Protein AF-A0A2V9NDM8-F1 (afdb_monomer)

Structure (mmCIF, N/CA/C/O backbone):
data_AF-A0A2V9NDM8-F1
#
_entry.id   AF-A0A2V9NDM8-F1
#
loop_
_atom_site.group_PDB
_atom_site.id
_atom_site.type_symbol
_atom_site.label_atom_id
_atom_site.label_alt_id
_atom_site.label_comp_id
_atom_site.label_asym_id
_atom_site.label_entity_id
_atom_site.label_seq_id
_atom_site.pdbx_PDB_ins_code
_atom_site.Cartn_x
_atom_site.Cartn_y
_atom_site.Cartn_z
_atom_site.occupancy
_atom_site.B_iso_or_equiv
_atom_site.auth_seq_id
_atom_site.auth_comp_id
_atom_site.auth_asym_id
_atom_site.auth_atom_id
_atom_site.pdbx_PDB_model_num
ATOM 1 N N . MET A 1 1 ? -26.810 -13.553 18.749 1.00 36.84 1 MET A N 1
ATOM 2 C CA . MET A 1 1 ? -26.373 -12.390 19.553 1.00 36.84 1 MET A CA 1
ATOM 3 C C . MET A 1 1 ? -26.595 -11.139 18.728 1.00 36.84 1 MET A C 1
ATOM 5 O O . MET A 1 1 ? -26.136 -11.086 17.596 1.00 36.84 1 MET A O 1
ATOM 9 N N . SER A 1 2 ? -27.408 -10.234 19.268 1.00 34.00 2 SER A N 1
ATOM 10 C CA . SER A 1 2 ? -28.041 -9.103 18.587 1.00 34.00 2 SER A CA 1
ATOM 11 C C . SER A 1 2 ? -27.034 -8.113 17.993 1.00 34.00 2 SER A C 1
ATOM 13 O O . SER A 1 2 ? -26.082 -7.707 18.657 1.00 34.00 2 SER A O 1
ATOM 15 N N . THR A 1 3 ? -27.276 -7.725 16.742 1.00 40.41 3 THR A N 1
ATOM 16 C CA . THR A 1 3 ? -26.684 -6.572 16.060 1.00 40.41 3 THR A CA 1
ATOM 17 C C . THR A 1 3 ? -27.077 -5.297 16.799 1.00 40.41 3 THR A C 1
ATOM 19 O O . THR A 1 3 ? -28.113 -4.695 16.519 1.00 40.41 3 THR A O 1
ATOM 22 N N . ALA A 1 4 ? -26.250 -4.895 17.762 1.00 40.59 4 ALA A N 1
ATOM 23 C CA . ALA A 1 4 ? -26.342 -3.583 18.375 1.00 40.59 4 ALA A CA 1
ATOM 24 C C . ALA A 1 4 ? -26.127 -2.519 17.292 1.00 40.59 4 ALA A C 1
ATOM 26 O O . ALA A 1 4 ? -25.094 -2.488 16.618 1.00 40.59 4 ALA A O 1
ATOM 27 N N . GLN A 1 5 ? -27.143 -1.679 17.115 1.00 35.22 5 GLN A N 1
ATOM 28 C CA . GLN A 1 5 ? -27.095 -0.459 16.329 1.00 35.22 5 GLN A CA 1
ATOM 29 C C . GLN A 1 5 ? -25.845 0.336 16.727 1.00 35.22 5 GLN A C 1
ATOM 31 O O . GLN A 1 5 ? -25.723 0.772 17.873 1.00 35.22 5 GLN A O 1
ATOM 36 N N . LEU A 1 6 ? -24.912 0.527 15.788 1.00 39.00 6 LEU A N 1
ATOM 37 C CA . LEU A 1 6 ? -23.883 1.551 15.928 1.00 39.00 6 LEU A CA 1
ATOM 38 C C . LEU A 1 6 ? -24.600 2.903 15.921 1.00 39.00 6 LEU A C 1
ATOM 40 O O . LEU A 1 6 ? -24.908 3.460 14.869 1.00 39.00 6 LEU A O 1
ATOM 44 N N . SER A 1 7 ? -24.894 3.396 17.119 1.00 37.50 7 SER A N 1
ATOM 45 C CA . SER A 1 7 ? -25.181 4.796 17.382 1.00 37.50 7 SER A CA 1
ATOM 46 C C . SER A 1 7 ? -24.097 5.641 16.712 1.00 37.50 7 SER A C 1
ATOM 48 O O . SER A 1 7 ? -22.915 5.535 17.042 1.00 37.50 7 SER A O 1
ATOM 50 N N . THR A 1 8 ? -24.486 6.456 15.734 1.00 41.62 8 THR A N 1
ATOM 51 C CA . THR A 1 8 ? -23.633 7.477 15.122 1.00 41.62 8 THR A CA 1
ATOM 52 C C . THR A 1 8 ? -23.501 8.659 16.079 1.00 41.62 8 THR A C 1
ATOM 54 O O . THR A 1 8 ? -23.910 9.778 15.766 1.00 41.62 8 THR A O 1
ATOM 57 N N . THR A 1 9 ? -22.966 8.431 17.278 1.00 52.72 9 THR A N 1
ATOM 58 C CA . THR A 1 9 ? -22.487 9.522 1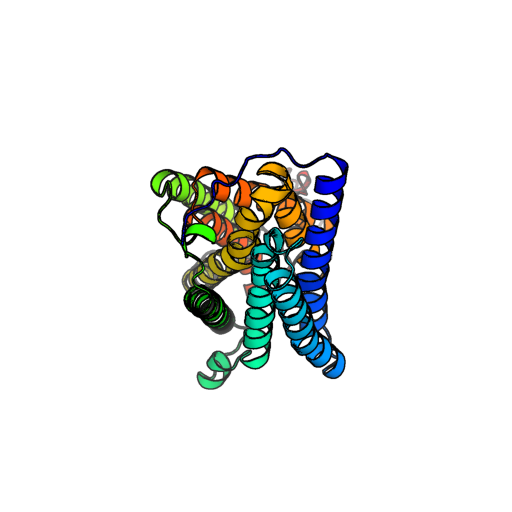8.121 1.00 52.72 9 THR A CA 1
ATOM 59 C C . THR A 1 9 ? -21.290 10.141 17.416 1.00 52.72 9 THR A C 1
ATOM 61 O O . THR A 1 9 ? -20.236 9.525 17.268 1.00 52.72 9 THR A O 1
ATOM 64 N N . VAL A 1 10 ? -21.463 11.368 16.924 1.00 60.16 10 VAL A N 1
ATOM 65 C CA . VAL A 1 10 ? -20.359 12.158 16.378 1.00 60.16 10 VAL A CA 1
ATOM 66 C C . VAL A 1 10 ? -19.327 12.314 17.492 1.00 60.16 10 VAL A C 1
ATOM 68 O O . VAL A 1 10 ? -19.572 13.014 18.474 1.00 60.16 10 VAL A O 1
ATOM 71 N N . LEU A 1 11 ? -18.193 11.620 17.366 1.00 74.75 11 LEU A N 1
ATOM 72 C CA . LEU A 1 11 ? -17.108 11.698 18.341 1.00 74.75 11 LEU A CA 1
ATOM 73 C C . LEU A 1 11 ? -16.680 13.155 18.518 1.00 74.75 11 LEU A C 1
ATOM 75 O O . LEU A 1 11 ? -16.618 13.926 17.552 1.00 74.75 11 LEU A O 1
ATOM 79 N N . SER A 1 12 ? -16.365 13.532 19.757 1.00 82.94 12 SER A N 1
ATOM 80 C CA . SER A 1 12 ? -15.902 14.884 20.051 1.00 82.94 12 SER A CA 1
ATOM 81 C C . SER A 1 12 ? -14.642 15.203 19.235 1.00 82.94 12 SER A C 1
ATOM 83 O O . SER A 1 12 ? -13.804 14.335 18.972 1.00 82.94 12 SER A O 1
ATOM 85 N N . ARG A 1 13 ? -14.487 16.470 18.826 1.00 84.56 13 ARG A N 1
ATOM 86 C CA . ARG A 1 13 ? -13.296 16.942 18.096 1.00 84.56 13 ARG A CA 1
ATOM 87 C C . ARG A 1 13 ? -11.964 16.488 18.729 1.00 84.56 13 ARG A C 1
ATOM 89 O O . ARG A 1 13 ? -11.137 15.984 17.967 1.00 84.56 13 ARG A O 1
ATOM 96 N N . PRO A 1 14 ? -11.742 16.596 20.059 1.00 89.81 14 PRO A N 1
ATOM 97 C CA . PRO A 1 14 ? -10.488 16.141 20.665 1.00 89.81 14 PRO A CA 1
ATOM 98 C C . PRO A 1 14 ? -10.294 14.627 20.548 1.00 89.81 14 PRO A C 1
ATOM 100 O O . PRO A 1 14 ? -9.206 14.171 20.209 1.00 89.81 14 PRO A O 1
ATOM 103 N N . HIS A 1 15 ? -11.350 13.838 20.737 1.00 92.00 15 HIS A N 1
ATOM 104 C CA . HIS A 1 15 ? -11.265 12.388 20.614 1.00 92.00 15 HIS A CA 1
ATOM 105 C C . HIS A 1 15 ? -10.896 11.948 19.189 1.00 92.00 15 HIS A C 1
ATOM 107 O O . HIS A 1 15 ? -10.050 11.075 18.990 1.00 92.00 15 HIS A O 1
ATOM 113 N N . ARG A 1 16 ? -11.481 12.601 18.179 1.00 94.56 16 ARG A N 1
ATOM 114 C CA . ARG A 1 16 ? -11.160 12.342 16.772 1.00 94.56 16 ARG A CA 1
ATOM 115 C C . ARG A 1 16 ? -9.710 12.697 16.431 1.00 94.56 16 ARG A C 1
ATOM 117 O O . ARG A 1 16 ? -9.074 11.963 15.680 1.00 94.56 16 ARG A O 1
ATOM 124 N N . ALA A 1 17 ? -9.182 13.788 16.988 1.00 95.94 17 ALA A N 1
ATOM 125 C CA . ALA A 1 17 ? -7.780 14.171 16.820 1.00 95.94 17 ALA A CA 1
ATOM 126 C C . ALA A 1 17 ? -6.823 13.139 17.444 1.00 95.94 17 ALA A C 1
ATOM 128 O O . ALA A 1 17 ? -5.840 12.762 16.810 1.00 95.94 17 ALA A O 1
ATOM 129 N N . ILE A 1 18 ? -7.154 12.618 18.631 1.00 96.88 18 ILE A N 1
ATOM 130 C CA . ILE A 1 18 ? -6.391 11.538 19.273 1.00 96.88 18 ILE A CA 1
ATOM 131 C C . ILE A 1 18 ? -6.398 10.283 18.394 1.00 96.88 18 ILE A C 1
ATOM 133 O O . ILE A 1 18 ? -5.336 9.740 18.104 1.00 96.88 18 ILE A O 1
ATOM 137 N N . CYS A 1 19 ? -7.567 9.852 17.905 1.00 97.69 19 CYS A N 1
ATOM 138 C CA . CYS A 1 19 ? -7.657 8.694 17.010 1.00 97.69 19 CYS A CA 1
ATOM 139 C C . CYS A 1 19 ? -6.827 8.891 15.735 1.00 97.69 19 CYS A C 1
ATOM 141 O O . CYS A 1 19 ? -6.152 7.966 15.291 1.00 97.69 19 CYS A O 1
ATOM 143 N N . PHE A 1 20 ? -6.853 10.098 15.158 1.00 98.38 20 PHE A N 1
ATOM 144 C CA . PHE A 1 20 ? -6.075 10.423 13.965 1.00 98.38 20 PHE A CA 1
ATOM 145 C C . PHE A 1 20 ? -4.579 10.254 14.233 1.00 98.38 20 PHE A C 1
ATOM 147 O O . PHE A 1 20 ? -3.905 9.546 13.488 1.00 98.38 20 PHE A O 1
ATOM 154 N N . ALA A 1 21 ? -4.076 10.850 15.318 1.00 98.44 21 ALA A N 1
ATOM 155 C CA . ALA A 1 21 ? -2.672 10.754 15.700 1.00 98.44 21 ALA A CA 1
ATOM 156 C C . ALA A 1 21 ? -2.259 9.303 15.987 1.00 98.44 21 ALA A C 1
ATOM 158 O O . ALA A 1 21 ? -1.242 8.845 15.475 1.00 98.44 21 ALA A O 1
ATOM 159 N N . VAL A 1 22 ? -3.068 8.553 16.740 1.00 98.38 22 VAL A N 1
ATOM 160 C CA . VAL A 1 22 ? -2.780 7.155 17.095 1.00 98.38 22 VAL A CA 1
ATOM 161 C C . VAL A 1 22 ? -2.737 6.254 15.861 1.00 98.38 22 VAL A C 1
ATOM 163 O O . VAL A 1 22 ? -1.801 5.465 15.723 1.00 98.38 22 VAL A O 1
ATOM 166 N N . PHE A 1 23 ? -3.699 6.368 14.940 1.00 98.62 23 PHE A N 1
ATOM 167 C CA . PHE A 1 23 ? -3.697 5.566 13.711 1.00 98.62 23 PHE A CA 1
ATOM 168 C C . PHE A 1 23 ? -2.579 5.974 12.750 1.00 98.62 23 PHE A C 1
ATOM 170 O O . PHE A 1 23 ? -1.973 5.110 12.113 1.00 98.62 23 PHE A O 1
ATOM 177 N N . LEU A 1 24 ? -2.265 7.269 12.667 1.00 98.62 24 LEU A N 1
ATOM 178 C CA . LEU A 1 24 ? -1.144 7.755 11.869 1.00 98.62 24 LEU A CA 1
ATOM 179 C C . LEU A 1 24 ? 0.184 7.217 12.405 1.00 98.62 24 LEU A C 1
ATOM 181 O O . LEU A 1 24 ? 0.923 6.589 11.654 1.00 98.62 24 LEU A O 1
ATOM 185 N N . ILE A 1 25 ? 0.459 7.396 13.700 1.00 98.56 25 ILE A N 1
ATOM 186 C CA . ILE A 1 25 ? 1.687 6.908 14.338 1.00 98.56 25 ILE A CA 1
ATOM 187 C C . ILE A 1 25 ? 1.779 5.390 14.197 1.00 98.56 25 ILE A C 1
ATOM 189 O O . ILE A 1 25 ? 2.803 4.898 13.750 1.00 98.56 25 ILE A O 1
ATOM 193 N N . SER A 1 26 ? 0.703 4.649 14.477 1.00 98.56 26 SER A N 1
ATOM 194 C CA . SER A 1 26 ? 0.698 3.184 14.344 1.00 98.56 26 SER A CA 1
ATOM 195 C C . SER A 1 26 ? 0.978 2.733 12.906 1.00 98.56 26 SER A C 1
ATOM 197 O O . SER A 1 26 ? 1.743 1.796 12.692 1.00 98.56 26 SER A O 1
ATOM 199 N N . GLY A 1 27 ? 0.397 3.415 11.913 1.00 97.94 27 GLY A N 1
ATOM 200 C CA . GLY A 1 27 ? 0.659 3.142 10.500 1.00 97.94 27 GLY A CA 1
ATOM 201 C C . GLY A 1 27 ? 2.102 3.442 10.104 1.00 97.94 27 GLY A C 1
ATOM 202 O O . GLY A 1 27 ? 2.742 2.607 9.474 1.00 97.94 27 GLY A O 1
ATOM 203 N N . LEU A 1 28 ? 2.644 4.588 10.523 1.00 97.19 28 LEU A N 1
ATOM 204 C CA . LEU A 1 28 ? 4.041 4.941 10.271 1.00 97.19 28 LEU A CA 1
ATOM 205 C C . LEU A 1 28 ? 4.998 3.969 10.965 1.00 97.19 28 LEU A C 1
ATOM 207 O O . LEU A 1 28 ? 5.919 3.478 10.327 1.00 97.19 28 LEU A O 1
ATOM 211 N N . THR A 1 29 ? 4.761 3.625 12.231 1.00 97.38 29 THR A N 1
ATOM 212 C CA . THR A 1 29 ? 5.549 2.624 12.962 1.00 97.38 29 THR A CA 1
ATOM 213 C C . THR A 1 29 ? 5.551 1.285 12.238 1.00 97.38 29 THR A C 1
ATOM 215 O O . THR A 1 29 ? 6.602 0.666 12.133 1.00 97.38 29 THR A O 1
ATOM 218 N N . LEU A 1 30 ? 4.405 0.843 11.716 1.00 96.19 30 LEU A N 1
ATOM 219 C CA . LEU A 1 30 ? 4.322 -0.412 10.982 1.00 96.19 30 LEU A CA 1
ATOM 220 C C . LEU A 1 30 ? 5.107 -0.356 9.667 1.00 96.19 30 LEU A C 1
ATOM 222 O O . LEU A 1 30 ? 6.048 -1.122 9.483 1.00 96.19 30 LEU A O 1
ATOM 226 N N . PHE A 1 31 ? 4.743 0.559 8.769 1.00 94.69 31 PHE A N 1
ATOM 227 C CA . PHE A 1 31 ? 5.268 0.560 7.404 1.00 94.69 31 PHE A CA 1
ATOM 228 C C . PHE A 1 31 ? 6.688 1.131 7.305 1.00 94.69 31 PHE A C 1
ATOM 230 O O . PHE A 1 31 ? 7.521 0.561 6.605 1.00 94.69 31 PHE A O 1
ATOM 237 N N . LEU A 1 32 ? 7.008 2.214 8.024 1.00 91.56 32 LEU A N 1
ATOM 238 C CA . LEU A 1 32 ? 8.330 2.842 7.937 1.00 91.56 32 LEU A CA 1
ATOM 239 C C . LEU A 1 32 ? 9.411 1.974 8.583 1.00 91.56 32 LEU A C 1
ATOM 241 O O . LEU A 1 32 ? 10.484 1.825 8.009 1.00 91.56 32 LEU A O 1
ATOM 245 N N . LEU A 1 33 ? 9.152 1.372 9.751 1.00 92.31 33 LEU A N 1
ATOM 246 C CA . LEU A 1 33 ? 10.159 0.511 10.383 1.00 92.31 33 LEU A CA 1
ATOM 247 C C . LEU A 1 33 ? 10.414 -0.751 9.562 1.00 92.31 33 LEU A C 1
ATOM 249 O O . LEU A 1 33 ? 11.568 -1.145 9.428 1.00 92.31 33 LEU A O 1
ATOM 253 N N . GLN A 1 34 ? 9.374 -1.357 8.984 1.00 88.62 34 GLN A N 1
ATOM 254 C CA . GLN A 1 34 ? 9.545 -2.507 8.093 1.00 88.62 34 GLN A CA 1
ATOM 255 C C . GLN A 1 34 ? 10.308 -2.123 6.826 1.00 88.62 34 GLN A C 1
ATOM 257 O O . GLN A 1 34 ? 11.234 -2.833 6.448 1.00 88.62 34 GLN A O 1
ATOM 262 N N . PHE A 1 35 ? 10.004 -0.971 6.222 1.00 88.19 35 PHE A N 1
ATOM 263 C CA . PHE A 1 35 ? 10.773 -0.445 5.095 1.00 88.19 35 PHE A CA 1
ATOM 264 C C . PHE A 1 35 ? 12.260 -0.260 5.448 1.00 88.19 35 PHE A C 1
ATOM 266 O O . PHE A 1 35 ? 13.143 -0.710 4.715 1.00 88.19 35 PHE A O 1
ATOM 273 N N . LEU A 1 36 ? 12.555 0.365 6.594 1.00 89.25 36 LEU A N 1
ATOM 274 C CA . LEU A 1 36 ? 13.929 0.546 7.071 1.00 89.25 36 LEU A CA 1
ATOM 275 C C . LEU A 1 36 ? 14.613 -0.797 7.353 1.00 89.25 36 LEU A C 1
ATOM 277 O O . LEU A 1 36 ? 15.806 -0.937 7.095 1.00 89.25 36 LEU A O 1
ATOM 281 N N . ALA A 1 37 ? 13.875 -1.781 7.870 1.00 89.94 37 ALA A N 1
ATOM 282 C CA . ALA A 1 37 ? 14.376 -3.128 8.108 1.00 89.94 37 ALA A CA 1
ATOM 283 C C . ALA A 1 37 ? 14.749 -3.825 6.795 1.00 89.94 37 ALA A C 1
ATOM 285 O O . ALA A 1 37 ? 15.897 -4.244 6.666 1.00 89.94 37 ALA A O 1
ATOM 286 N N . PHE A 1 38 ? 13.849 -3.862 5.804 1.00 84.81 38 PHE A N 1
ATOM 287 C CA . PHE A 1 38 ? 14.122 -4.443 4.481 1.00 84.81 38 PHE A CA 1
ATOM 288 C C . PHE A 1 38 ? 15.392 -3.872 3.836 1.00 84.81 38 PHE A C 1
ATOM 290 O O . PHE A 1 38 ? 16.180 -4.612 3.257 1.00 84.81 38 PHE A O 1
ATOM 297 N N . ASN A 1 39 ? 15.634 -2.568 3.992 1.00 85.25 39 ASN A N 1
ATOM 298 C CA . ASN A 1 39 ? 16.795 -1.893 3.406 1.00 85.25 39 ASN A CA 1
ATOM 299 C C . ASN A 1 39 ? 18.050 -1.899 4.300 1.00 85.25 39 ASN A C 1
ATOM 301 O O . ASN A 1 39 ? 19.106 -1.397 3.904 1.00 85.25 39 ASN A O 1
ATOM 305 N N . SER A 1 40 ? 17.969 -2.440 5.516 1.00 88.19 40 SER A N 1
ATOM 306 C CA . SER A 1 40 ? 19.101 -2.489 6.440 1.00 88.19 40 SER A CA 1
ATOM 307 C C . SER A 1 40 ? 20.008 -3.675 6.141 1.00 88.19 40 SER A C 1
ATOM 309 O O . SER A 1 40 ? 19.541 -4.777 5.891 1.00 88.19 40 SER A O 1
ATOM 311 N N . LYS A 1 41 ? 21.327 -3.495 6.267 1.00 89.88 41 LYS A N 1
ATOM 312 C CA . LYS A 1 41 ? 22.295 -4.610 6.225 1.00 89.88 41 LYS A CA 1
ATOM 313 C C . LYS A 1 41 ? 22.407 -5.357 7.562 1.00 89.88 41 LYS A C 1
ATOM 315 O O . LYS A 1 41 ? 23.075 -6.385 7.646 1.00 89.88 41 LYS A O 1
ATOM 320 N N . ASN A 1 42 ? 21.797 -4.833 8.627 1.00 94.94 42 ASN A N 1
ATOM 321 C CA . ASN A 1 42 ? 21.890 -5.400 9.966 1.00 94.94 42 ASN A CA 1
ATOM 322 C C . ASN A 1 42 ? 20.795 -6.462 10.188 1.00 94.94 42 ASN A C 1
ATOM 324 O O . ASN A 1 42 ? 19.634 -6.126 10.428 1.00 94.94 42 ASN A O 1
ATOM 328 N N . ARG A 1 43 ? 21.181 -7.747 10.171 1.00 92.56 43 ARG A N 1
ATOM 329 C CA . ARG A 1 43 ? 20.261 -8.884 10.386 1.00 92.56 43 ARG A CA 1
ATOM 330 C C . ARG A 1 43 ? 19.583 -8.887 11.754 1.00 92.56 43 ARG A C 1
ATOM 332 O O . ARG A 1 43 ? 18.436 -9.319 11.854 1.00 92.56 43 ARG A O 1
ATOM 339 N N . LEU A 1 44 ? 20.263 -8.411 12.799 1.00 94.44 44 LEU A N 1
ATOM 340 C CA . LEU A 1 44 ? 19.653 -8.298 14.123 1.00 94.44 44 LEU A CA 1
ATOM 341 C C . LEU A 1 44 ? 18.532 -7.257 14.090 1.00 94.44 44 LEU A C 1
ATOM 343 O O . LEU A 1 44 ? 17.435 -7.536 14.556 1.00 94.44 44 LEU A O 1
ATOM 347 N N . PHE A 1 45 ? 18.777 -6.095 13.479 1.00 94.44 45 PHE A N 1
ATOM 348 C CA . PHE A 1 45 ? 17.752 -5.060 13.329 1.00 94.44 45 PHE A CA 1
ATOM 349 C C . PHE A 1 45 ? 16.547 -5.560 12.523 1.00 94.44 45 PHE A C 1
ATOM 351 O O . PHE A 1 45 ? 15.416 -5.398 12.978 1.00 94.44 45 PHE A O 1
ATOM 358 N N . GLN A 1 46 ? 16.785 -6.224 11.385 1.00 92.06 46 GLN A N 1
ATOM 359 C CA . GLN A 1 46 ? 15.724 -6.860 10.597 1.00 92.06 46 GLN A CA 1
ATOM 360 C C . GLN A 1 46 ? 14.879 -7.807 11.452 1.00 92.06 46 GLN A C 1
ATOM 362 O O . GLN A 1 46 ? 13.667 -7.628 11.566 1.00 92.06 46 GLN A O 1
ATOM 367 N N . SER A 1 47 ? 15.534 -8.771 12.104 1.00 93.25 47 SER A N 1
ATOM 368 C CA . SER A 1 47 ? 14.859 -9.798 12.901 1.00 93.25 47 SER A CA 1
ATOM 369 C C . SER A 1 47 ? 14.068 -9.180 14.053 1.00 93.25 47 SER A C 1
ATOM 371 O O . SER A 1 47 ? 12.917 -9.545 14.279 1.00 93.25 47 SER A O 1
ATOM 373 N N . CYS A 1 48 ? 14.646 -8.192 14.745 1.00 95.56 48 CYS A N 1
ATOM 374 C CA . CYS A 1 48 ? 13.956 -7.458 15.798 1.00 95.56 48 CYS A CA 1
ATOM 375 C C . CYS A 1 48 ? 12.681 -6.794 15.274 1.00 95.56 48 CYS A C 1
ATOM 377 O O . CYS A 1 48 ? 11.636 -6.942 15.895 1.00 95.56 48 CYS A O 1
ATOM 379 N N . VAL A 1 49 ? 12.726 -6.103 14.132 1.00 94.69 49 VAL A N 1
ATOM 380 C CA . VAL A 1 49 ? 11.548 -5.422 13.571 1.00 94.69 49 VAL A CA 1
ATOM 381 C C . VAL A 1 49 ? 10.479 -6.422 13.116 1.00 94.69 49 VAL A C 1
ATOM 383 O O . VAL A 1 49 ? 9.320 -6.296 13.524 1.00 94.69 49 VAL A O 1
ATOM 386 N N . PHE A 1 50 ? 10.849 -7.430 12.319 1.00 94.25 50 PHE A N 1
ATOM 387 C CA . PHE A 1 50 ? 9.898 -8.401 11.766 1.00 94.25 50 PHE A CA 1
ATOM 388 C C . PHE A 1 50 ? 9.309 -9.346 12.816 1.00 94.25 50 PHE A C 1
ATOM 390 O O . PHE A 1 50 ? 8.225 -9.877 12.599 1.00 94.25 50 PHE A O 1
ATOM 397 N N . VAL A 1 51 ? 9.949 -9.530 13.973 1.00 95.19 51 VAL A N 1
ATOM 398 C CA . VAL A 1 51 ? 9.366 -10.297 15.086 1.00 95.19 51 VAL A CA 1
ATOM 399 C C . VAL A 1 51 ? 8.605 -9.390 16.053 1.00 95.19 51 VAL A C 1
ATOM 401 O O . VAL A 1 51 ? 7.480 -9.710 16.443 1.00 95.19 51 VAL A O 1
ATOM 404 N N . ALA A 1 52 ? 9.169 -8.239 16.431 1.00 96.94 52 ALA A N 1
ATOM 405 C CA . ALA A 1 52 ? 8.570 -7.384 17.451 1.00 96.94 52 ALA A CA 1
ATOM 406 C C . ALA A 1 52 ? 7.260 -6.744 16.985 1.00 96.94 52 ALA A C 1
ATOM 408 O O . ALA A 1 52 ? 6.314 -6.696 17.768 1.00 96.94 52 ALA A O 1
ATOM 409 N N . LEU A 1 53 ? 7.159 -6.277 15.734 1.00 97.12 53 LEU A N 1
ATOM 410 C CA . LEU A 1 53 ? 5.945 -5.596 15.267 1.00 97.12 53 LEU A CA 1
ATOM 411 C C . LEU A 1 53 ? 4.708 -6.509 15.260 1.00 97.12 53 LEU A C 1
ATOM 413 O O . LEU A 1 53 ? 3.696 -6.103 15.841 1.00 97.12 53 LEU A O 1
ATOM 417 N N . PRO A 1 54 ? 4.745 -7.737 14.697 1.00 97.69 54 PRO A N 1
ATOM 418 C CA . PRO A 1 54 ? 3.627 -8.666 14.826 1.00 97.69 54 PRO A CA 1
ATOM 419 C C . PRO A 1 54 ? 3.256 -8.946 16.280 1.00 97.69 54 PRO A C 1
ATOM 421 O O . PRO A 1 54 ? 2.068 -8.943 16.603 1.00 97.69 54 PRO A O 1
ATOM 424 N N . VAL A 1 55 ? 4.240 -9.141 17.166 1.00 98.19 55 VAL A N 1
ATOM 425 C CA . VAL A 1 55 ? 3.992 -9.402 18.592 1.00 98.19 55 VAL A CA 1
ATOM 426 C C . VAL A 1 55 ? 3.296 -8.211 19.245 1.00 98.19 55 VAL A C 1
ATOM 428 O O . VAL A 1 55 ? 2.221 -8.378 19.820 1.00 98.19 55 VAL A O 1
ATOM 431 N N . VAL A 1 56 ? 3.851 -7.005 19.110 1.00 98.38 56 VAL A N 1
ATOM 432 C CA . VAL A 1 56 ? 3.302 -5.779 19.704 1.00 98.38 56 VAL A CA 1
ATOM 433 C C . VAL A 1 56 ? 1.882 -5.535 19.207 1.00 98.38 56 VAL A C 1
ATOM 435 O O . VAL A 1 56 ? 0.970 -5.424 20.024 1.00 98.38 56 VAL A O 1
ATOM 438 N N . PHE A 1 57 ? 1.651 -5.536 17.890 1.00 98.50 57 PHE A N 1
ATOM 439 C CA . PHE A 1 57 ? 0.310 -5.297 17.358 1.00 98.50 57 PHE A CA 1
ATOM 440 C C . PHE A 1 57 ? -0.675 -6.404 17.739 1.00 98.50 57 PHE A C 1
ATOM 442 O O . PHE A 1 57 ? -1.831 -6.104 18.024 1.00 98.50 57 PHE A O 1
ATOM 449 N N . THR A 1 58 ? -0.252 -7.671 17.790 1.00 98.50 58 THR A N 1
ATOM 450 C CA . THR A 1 58 ? -1.110 -8.774 18.258 1.00 98.50 58 THR A CA 1
ATOM 451 C C . THR A 1 58 ? -1.510 -8.583 19.716 1.00 98.50 58 THR A C 1
ATOM 453 O O .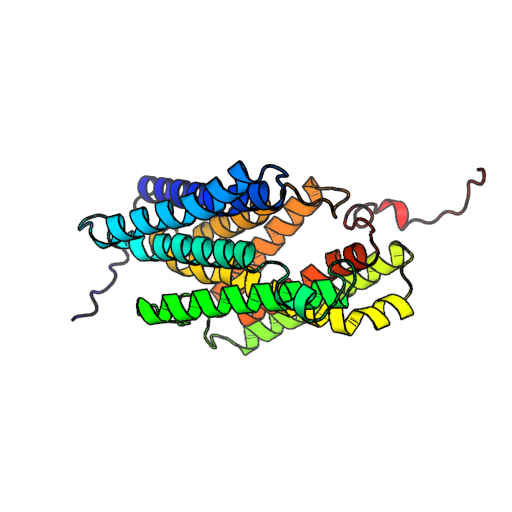 THR A 1 58 ? -2.696 -8.665 20.036 1.00 98.50 58 THR A O 1
ATOM 456 N N . LEU A 1 59 ? -0.552 -8.275 20.594 1.00 98.44 59 LEU A N 1
ATOM 457 C CA . LEU A 1 59 ? -0.829 -8.000 22.003 1.00 98.44 59 LEU A CA 1
ATOM 458 C C . LEU A 1 59 ? -1.784 -6.813 22.149 1.00 98.44 59 LEU A C 1
ATOM 460 O O . LEU A 1 59 ? -2.781 -6.923 22.862 1.00 98.44 59 LEU A O 1
ATOM 464 N N . THR A 1 60 ? -1.556 -5.715 21.422 1.00 98.44 60 THR A N 1
ATOM 465 C CA . THR A 1 60 ? -2.466 -4.562 21.426 1.00 98.44 60 THR A CA 1
ATOM 466 C C . THR A 1 60 ? -3.865 -4.944 20.943 1.00 98.44 60 THR A C 1
ATOM 468 O O . THR A 1 60 ? -4.845 -4.611 21.608 1.00 98.44 60 THR A O 1
ATOM 471 N N . THR A 1 61 ? -3.986 -5.696 19.846 1.00 98.38 61 THR A N 1
ATOM 472 C CA . THR A 1 61 ? -5.277 -6.189 19.340 1.00 98.38 61 THR A CA 1
ATOM 473 C C . THR A 1 61 ? -6.014 -7.019 20.389 1.00 98.38 61 THR A C 1
ATOM 475 O O . THR A 1 61 ? -7.204 -6.798 20.615 1.00 98.38 61 THR A O 1
ATOM 478 N N . VAL A 1 62 ? -5.323 -7.935 21.076 1.00 98.19 62 VAL A N 1
ATOM 479 C CA . VAL A 1 62 ? -5.911 -8.777 22.131 1.00 98.19 62 VAL A CA 1
ATOM 480 C C . VAL A 1 62 ? -6.356 -7.941 23.332 1.00 98.19 62 VAL A C 1
ATOM 482 O O . VAL A 1 62 ? -7.458 -8.149 23.844 1.00 98.19 62 VAL A O 1
ATOM 485 N N . LEU A 1 63 ? -5.538 -6.981 23.772 1.00 98.25 63 LEU A N 1
ATOM 486 C CA . LEU A 1 63 ? -5.876 -6.086 24.881 1.00 98.25 63 LEU A CA 1
ATOM 487 C C . LEU A 1 63 ? -7.100 -5.222 24.555 1.00 98.25 63 LEU A C 1
ATOM 489 O O . LEU A 1 63 ? -8.012 -5.115 25.376 1.00 98.25 63 LEU A O 1
ATOM 493 N N . LEU A 1 64 ? -7.165 -4.660 23.344 1.00 97.81 64 LEU A N 1
ATOM 494 C CA . LEU A 1 64 ? -8.318 -3.889 22.880 1.00 97.81 64 LEU A CA 1
ATOM 495 C C . LEU A 1 64 ? -9.565 -4.765 22.788 1.00 97.81 64 LEU A C 1
ATOM 497 O O . LEU A 1 64 ? -10.612 -4.381 23.298 1.00 97.81 64 LEU A O 1
ATOM 501 N N . TYR A 1 65 ? -9.446 -5.966 22.220 1.00 96.88 65 TYR A N 1
ATOM 502 C CA . TYR A 1 65 ? -10.555 -6.911 22.114 1.00 96.88 65 TYR A CA 1
ATOM 503 C C . TYR A 1 65 ? -11.132 -7.288 23.487 1.00 96.88 65 TYR A C 1
ATOM 505 O O . TYR A 1 65 ? -12.349 -7.364 23.647 1.00 96.88 65 TYR A O 1
ATOM 513 N N . ARG A 1 66 ? -10.280 -7.483 24.499 1.00 97.00 66 ARG A N 1
ATOM 514 C CA . ARG A 1 66 ? -10.709 -7.839 25.863 1.00 97.00 66 ARG A CA 1
ATOM 515 C C . ARG A 1 66 ? -11.194 -6.647 26.693 1.00 97.00 66 ARG A C 1
ATOM 517 O O . ARG A 1 66 ? -11.889 -6.845 27.688 1.00 97.00 66 ARG A O 1
ATOM 524 N N . SER A 1 67 ? -10.835 -5.422 26.319 1.00 96.88 67 SER A N 1
ATOM 525 C CA . SER A 1 67 ? -11.198 -4.218 27.067 1.00 96.88 67 SER A CA 1
ATOM 526 C C . SER A 1 67 ? -12.661 -3.839 26.853 1.00 96.88 67 SER A C 1
ATOM 528 O O . SER A 1 67 ? -13.087 -3.615 25.725 1.00 96.88 67 SER A O 1
ATOM 530 N N . ARG A 1 68 ? -13.424 -3.661 27.940 1.00 93.56 68 ARG A N 1
ATOM 531 C CA . ARG A 1 68 ? -14.823 -3.191 27.869 1.00 93.56 68 ARG A CA 1
ATOM 532 C C . ARG A 1 68 ? -14.947 -1.796 27.245 1.00 93.56 68 ARG A C 1
ATOM 534 O O . ARG A 1 68 ? -15.891 -1.548 26.507 1.0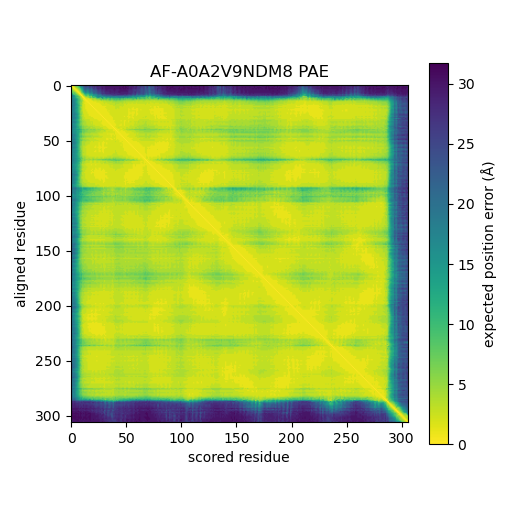0 93.56 68 ARG A O 1
ATOM 541 N N . ASN A 1 69 ? -13.979 -0.916 27.507 1.00 92.88 69 ASN A N 1
ATOM 542 C CA . ASN A 1 69 ? -14.030 0.489 27.087 1.00 92.88 69 ASN A CA 1
ATOM 543 C C . ASN A 1 69 ? -13.387 0.729 25.715 1.00 92.88 69 ASN A C 1
ATOM 545 O O . ASN A 1 69 ? -13.719 1.700 25.041 1.00 92.88 69 ASN A O 1
ATOM 549 N N . LEU A 1 70 ? -12.451 -0.134 25.306 1.00 95.12 70 LEU A N 1
ATOM 550 C CA . LEU A 1 70 ? -11.660 0.045 24.084 1.00 95.12 70 LEU A CA 1
ATOM 551 C C . LEU A 1 70 ? -11.945 -1.017 23.014 1.00 95.12 70 LEU A C 1
ATOM 553 O O . LEU A 1 70 ? -11.286 -1.022 21.974 1.00 95.12 70 LEU A O 1
ATOM 557 N N . ASN A 1 71 ? -12.945 -1.880 23.225 1.00 96.06 71 ASN A N 1
ATOM 558 C CA . ASN A 1 71 ? -13.314 -2.908 22.254 1.00 96.06 71 ASN A CA 1
ATOM 559 C C . ASN A 1 71 ? -13.557 -2.317 20.861 1.00 96.06 71 ASN A C 1
ATOM 561 O O . ASN A 1 71 ? -13.097 -2.886 19.883 1.00 96.06 71 ASN A O 1
ATOM 565 N N . ALA A 1 72 ? -14.157 -1.130 20.748 1.00 95.25 72 ALA A N 1
ATOM 566 C CA . ALA A 1 72 ? -14.432 -0.509 19.451 1.00 95.25 72 ALA A CA 1
ATOM 567 C C . ALA A 1 72 ? -13.215 -0.488 18.492 1.00 95.25 72 ALA A C 1
ATOM 569 O O . ALA A 1 72 ? -13.381 -0.706 17.294 1.00 95.25 72 ALA A O 1
ATOM 570 N N . TYR A 1 73 ? -11.990 -0.305 19.000 1.00 97.06 73 TYR A N 1
ATOM 571 C CA . TYR A 1 73 ? -10.773 -0.170 18.186 1.00 97.06 73 TYR A CA 1
ATOM 572 C C . TYR A 1 73 ? -10.151 -1.498 17.742 1.00 97.06 73 TYR A C 1
ATOM 574 O O . TYR A 1 73 ? -9.231 -1.486 16.919 1.00 97.06 73 TYR A O 1
ATOM 582 N N . TRP A 1 74 ? -10.609 -2.643 18.264 1.00 97.25 74 TRP A N 1
ATOM 583 C CA . TRP A 1 74 ? -9.908 -3.917 18.073 1.00 97.25 74 TRP A CA 1
ATOM 584 C C . TRP A 1 74 ? -9.776 -4.288 16.594 1.00 97.25 74 TRP A C 1
ATOM 586 O O . TRP A 1 74 ? -8.734 -4.784 16.185 1.00 97.25 74 TRP A O 1
ATOM 596 N N . GLN A 1 75 ? -10.785 -3.998 15.762 1.00 96.88 75 GLN A N 1
ATOM 597 C CA . GLN A 1 75 ? -10.729 -4.335 14.336 1.00 96.88 75 GLN A CA 1
ATOM 598 C C . GLN A 1 75 ? -9.725 -3.463 13.566 1.00 96.88 75 GLN A C 1
ATOM 600 O O . GLN A 1 75 ? -9.096 -3.935 12.614 1.00 96.88 75 GLN A O 1
ATOM 605 N N . ALA A 1 76 ? -9.561 -2.197 13.966 1.00 97.25 76 ALA A N 1
ATOM 606 C CA . ALA A 1 76 ? -8.535 -1.325 13.401 1.00 97.25 76 ALA A CA 1
ATOM 607 C C . ALA A 1 76 ? -7.143 -1.894 13.714 1.00 97.25 76 ALA A C 1
ATOM 609 O O . ALA A 1 76 ? -6.335 -2.069 12.806 1.00 97.25 76 ALA A O 1
ATOM 610 N N . TYR A 1 77 ? -6.910 -2.309 14.961 1.00 98.25 77 TYR A N 1
ATOM 611 C CA . TYR A 1 77 ? -5.636 -2.911 15.355 1.00 98.25 77 TYR A CA 1
ATOM 612 C C . TYR A 1 77 ? -5.397 -4.313 14.798 1.00 98.25 77 TYR A C 1
ATOM 614 O O . TYR A 1 77 ? -4.278 -4.624 14.398 1.00 98.25 77 TYR A O 1
ATOM 622 N N . PHE A 1 78 ? -6.454 -5.102 14.612 1.00 98.19 78 PHE A N 1
ATOM 623 C CA . PHE A 1 78 ? -6.385 -6.375 13.900 1.00 98.19 78 PHE A CA 1
ATOM 624 C C . PHE A 1 78 ? -5.841 -6.211 12.473 1.00 98.19 78 PHE A C 1
ATOM 626 O O . PHE A 1 78 ? -5.191 -7.112 11.944 1.00 98.19 78 PHE A O 1
ATOM 633 N N . SER A 1 79 ? -6.064 -5.049 11.855 1.00 98.25 79 SER A N 1
ATOM 634 C CA . SER A 1 79 ? -5.507 -4.737 10.536 1.00 98.25 79 SER A CA 1
ATOM 635 C C . SER A 1 79 ? -3.999 -4.530 10.598 1.00 98.25 79 SER A C 1
ATOM 637 O O . SER A 1 79 ? -3.297 -5.124 9.791 1.00 98.25 79 SER A O 1
ATOM 639 N N . TYR A 1 80 ? -3.493 -3.804 11.603 1.00 98.50 80 TYR A N 1
ATOM 640 C CA . TYR A 1 80 ? -2.048 -3.699 11.833 1.00 98.50 80 TYR A CA 1
ATOM 641 C C . TYR A 1 80 ? -1.428 -5.067 12.140 1.00 98.50 80 TYR A C 1
ATOM 643 O O . TYR A 1 80 ? -0.395 -5.396 11.569 1.00 98.50 80 TYR A O 1
ATOM 651 N N . THR A 1 81 ? -2.078 -5.899 12.964 1.00 98.44 81 THR A N 1
ATOM 652 C CA . THR A 1 81 ? -1.639 -7.282 13.228 1.00 98.44 81 THR A CA 1
ATOM 653 C C . THR A 1 81 ? -1.544 -8.102 11.944 1.00 98.44 81 THR A C 1
ATOM 655 O O . THR A 1 81 ? -0.514 -8.715 11.681 1.00 98.44 81 THR A O 1
ATOM 658 N N . THR A 1 82 ? -2.605 -8.099 11.134 1.00 98.31 82 THR A N 1
ATOM 659 C CA . THR A 1 82 ? -2.672 -8.871 9.885 1.00 98.31 82 THR A CA 1
ATOM 660 C C . THR A 1 82 ? -1.585 -8.425 8.910 1.00 98.31 82 THR A C 1
ATOM 662 O O . THR A 1 82 ? -0.874 -9.264 8.368 1.00 98.31 82 THR A O 1
ATOM 665 N N . THR A 1 83 ? -1.420 -7.112 8.729 1.00 97.81 83 THR A N 1
ATOM 666 C CA . THR A 1 83 ? -0.364 -6.524 7.899 1.00 97.81 83 THR A CA 1
ATOM 667 C C . THR A 1 83 ? 1.028 -6.891 8.407 1.00 97.81 83 THR A C 1
ATOM 669 O O . TH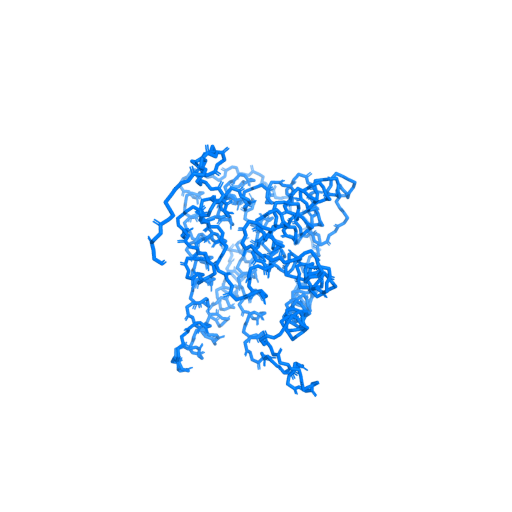R A 1 83 ? 1.864 -7.318 7.618 1.00 97.81 83 THR A O 1
ATOM 672 N N . ALA A 1 84 ? 1.275 -6.769 9.715 1.00 98.06 84 ALA A N 1
ATOM 673 C CA . ALA A 1 84 ? 2.568 -7.090 10.306 1.00 98.06 84 ALA A CA 1
ATOM 674 C C . ALA A 1 84 ? 2.937 -8.560 10.081 1.00 98.06 84 ALA A C 1
ATOM 676 O O . ALA A 1 84 ? 4.040 -8.839 9.629 1.00 98.06 84 ALA A O 1
ATOM 677 N N . ILE A 1 85 ? 2.003 -9.486 10.330 1.00 98.25 85 ILE A N 1
ATOM 678 C CA . ILE A 1 85 ? 2.209 -10.921 10.088 1.00 98.25 85 ILE A CA 1
ATOM 679 C C . ILE A 1 85 ? 2.464 -11.190 8.602 1.00 98.25 85 ILE A C 1
ATOM 681 O O . ILE A 1 85 ? 3.409 -11.901 8.279 1.00 98.25 85 ILE A O 1
ATOM 685 N N . ALA A 1 86 ? 1.656 -10.620 7.702 1.00 96.88 86 ALA A N 1
ATOM 686 C CA . ALA A 1 86 ? 1.811 -10.826 6.263 1.00 96.88 86 ALA A CA 1
ATOM 687 C C . ALA A 1 86 ? 3.190 -10.375 5.762 1.00 96.88 86 ALA A C 1
ATOM 689 O O . ALA A 1 86 ? 3.861 -11.134 5.072 1.00 96.88 86 ALA A O 1
ATOM 690 N N . ILE A 1 87 ? 3.641 -9.183 6.164 1.00 95.00 87 ILE A N 1
ATOM 691 C CA . ILE A 1 87 ? 4.952 -8.656 5.771 1.00 95.00 87 ILE A CA 1
ATOM 692 C C . ILE A 1 87 ? 6.094 -9.482 6.378 1.00 95.00 87 ILE A C 1
ATOM 694 O O . ILE A 1 87 ? 7.083 -9.751 5.702 1.00 95.00 87 ILE A O 1
ATOM 698 N N . THR A 1 88 ? 5.961 -9.942 7.624 1.00 95.62 88 THR A N 1
ATOM 699 C CA . THR A 1 88 ? 6.946 -10.853 8.224 1.00 95.62 88 THR A CA 1
ATOM 700 C C . THR A 1 88 ? 7.022 -12.181 7.473 1.00 95.62 88 THR A C 1
ATOM 702 O O . THR A 1 88 ? 8.116 -12.704 7.283 1.00 95.62 88 THR A O 1
ATOM 705 N N . LEU A 1 89 ? 5.889 -12.727 7.018 1.00 95.62 89 LEU A N 1
ATOM 706 C CA . LEU A 1 89 ? 5.875 -13.944 6.203 1.00 95.62 89 LEU A CA 1
ATOM 707 C C . LEU A 1 89 ? 6.517 -13.725 4.832 1.00 95.62 89 LEU A C 1
ATOM 709 O O . LEU A 1 89 ? 7.243 -14.603 4.383 1.00 95.62 89 LEU A O 1
ATOM 713 N N . MET A 1 90 ? 6.293 -12.569 4.201 1.00 92.38 90 MET A N 1
ATOM 714 C CA . MET A 1 90 ? 6.986 -12.195 2.963 1.00 92.38 90 MET A CA 1
ATOM 715 C C . MET A 1 90 ? 8.501 -12.153 3.181 1.00 92.38 90 MET A C 1
ATOM 717 O O . MET A 1 90 ? 9.227 -12.804 2.450 1.00 92.38 90 MET A O 1
ATOM 721 N N . TRP A 1 91 ? 8.973 -11.503 4.251 1.00 91.44 91 TRP A N 1
ATOM 722 C CA . TRP A 1 91 ? 10.401 -11.473 4.590 1.00 91.44 91 TRP A CA 1
ATOM 723 C C . TRP A 1 91 ? 10.995 -12.865 4.883 1.00 91.44 91 TRP A C 1
ATOM 725 O O . TRP A 1 91 ? 12.126 -13.147 4.504 1.00 91.44 91 TRP A O 1
ATOM 735 N N . LEU A 1 92 ? 10.252 -13.754 5.554 1.00 91.81 92 LEU A N 1
ATOM 736 C CA . LEU A 1 92 ? 10.720 -15.114 5.864 1.00 91.81 92 LEU A CA 1
ATOM 737 C C . LEU A 1 92 ? 10.787 -16.031 4.637 1.00 91.81 92 LEU A C 1
ATOM 739 O O . LEU A 1 92 ? 11.588 -16.964 4.617 1.00 91.81 92 LEU A O 1
ATOM 743 N N . LEU A 1 93 ? 9.900 -15.812 3.669 1.00 90.12 93 LEU A N 1
ATOM 744 C CA . LEU A 1 93 ? 9.750 -16.633 2.466 1.00 90.12 93 LEU A CA 1
ATOM 745 C C . LEU A 1 93 ? 10.319 -15.943 1.220 1.00 90.12 93 LEU A C 1
ATOM 747 O O . LEU A 1 93 ? 10.064 -16.396 0.101 1.00 90.12 93 LEU A O 1
ATOM 751 N N . ASP A 1 94 ? 11.067 -14.863 1.431 1.00 81.62 94 ASP A N 1
ATOM 752 C CA . ASP A 1 94 ? 11.640 -14.026 0.390 1.00 81.62 94 ASP A CA 1
ATOM 753 C C . ASP A 1 94 ? 12.510 -14.852 -0.566 1.00 81.62 94 ASP A C 1
ATOM 755 O O . ASP A 1 94 ? 13.192 -15.797 -0.153 1.00 81.62 94 ASP A O 1
ATOM 759 N N . ASP A 1 95 ? 12.432 -14.539 -1.858 1.00 80.75 95 ASP A N 1
ATOM 760 C CA . ASP A 1 95 ? 13.106 -15.234 -2.963 1.00 80.75 95 ASP A CA 1
ATOM 761 C C . ASP A 1 95 ? 12.904 -16.765 -3.063 1.00 80.75 95 ASP A C 1
ATOM 763 O O . ASP A 1 95 ? 13.467 -17.397 -3.962 1.00 80.75 95 ASP A O 1
ATOM 767 N N . LEU A 1 96 ? 12.107 -17.412 -2.200 1.00 85.00 96 LEU A N 1
ATOM 768 C CA . LEU A 1 96 ? 12.050 -18.879 -2.117 1.00 85.00 96 LEU A CA 1
ATOM 769 C C . LEU A 1 96 ? 11.670 -19.515 -3.463 1.00 85.00 96 LEU A C 1
ATOM 771 O O . LEU A 1 96 ? 12.337 -20.440 -3.930 1.00 85.00 96 LEU A O 1
ATOM 775 N N . LEU A 1 97 ? 10.611 -19.008 -4.100 1.00 86.94 97 LEU A N 1
ATOM 776 C CA . LEU A 1 97 ? 10.119 -19.539 -5.372 1.00 86.94 97 LEU A CA 1
ATOM 777 C C . LEU A 1 97 ? 11.034 -19.171 -6.551 1.00 86.94 97 LEU A C 1
ATOM 779 O O . LEU A 1 97 ? 11.245 -19.992 -7.443 1.00 86.94 97 LEU A O 1
ATOM 783 N N . VAL A 1 98 ? 11.591 -17.957 -6.545 1.00 86.69 98 VAL A N 1
ATOM 784 C CA . VAL A 1 98 ? 12.516 -17.463 -7.579 1.00 86.69 98 VAL A CA 1
ATOM 785 C C . VAL A 1 98 ? 13.788 -18.311 -7.592 1.00 86.69 98 VAL A C 1
ATOM 787 O O . VAL A 1 98 ? 14.186 -18.807 -8.648 1.00 86.69 98 VAL A O 1
ATOM 790 N N . ASN A 1 99 ? 14.358 -18.564 -6.410 1.00 88.19 99 ASN A N 1
ATOM 791 C CA . ASN A 1 99 ? 15.523 -19.424 -6.221 1.00 88.19 99 ASN A CA 1
ATOM 792 C C . ASN A 1 99 ? 15.229 -20.875 -6.612 1.00 88.19 99 ASN A C 1
ATOM 794 O O . ASN A 1 99 ? 16.042 -21.505 -7.287 1.00 88.19 99 ASN A O 1
ATOM 798 N N . TRP A 1 100 ? 14.060 -21.405 -6.234 1.00 89.88 100 TRP A N 1
ATOM 799 C CA . TRP A 1 100 ? 13.663 -22.774 -6.577 1.00 89.88 100 TRP A CA 1
ATOM 800 C C . TRP A 1 100 ? 13.543 -22.997 -8.093 1.00 89.88 100 TRP A C 1
ATOM 802 O O . TRP A 1 100 ? 13.896 -24.066 -8.586 1.00 89.88 100 TRP A O 1
ATOM 812 N N . LEU A 1 101 ? 13.103 -21.982 -8.843 1.00 91.75 101 LEU A N 1
ATOM 813 C CA . LEU A 1 101 ? 13.022 -22.021 -10.308 1.00 91.75 101 LEU A CA 1
ATOM 814 C C . LEU A 1 101 ? 14.322 -21.608 -11.021 1.00 91.75 101 LEU A C 1
ATOM 816 O O . LEU A 1 101 ? 14.360 -21.614 -12.252 1.00 91.75 101 LEU A O 1
ATOM 820 N N . GLY A 1 102 ? 15.376 -21.238 -10.286 1.00 91.50 102 GLY A N 1
ATOM 821 C CA . GLY A 1 102 ? 16.650 -20.796 -10.862 1.00 91.50 102 GLY A CA 1
ATOM 822 C C . GLY A 1 102 ? 16.552 -19.491 -11.661 1.00 91.50 102 GLY A C 1
ATOM 823 O O . GLY A 1 102 ? 17.302 -19.296 -12.619 1.00 91.50 102 GLY A O 1
ATOM 824 N N . LEU A 1 103 ? 15.607 -18.614 -11.311 1.00 91.12 103 LEU A N 1
ATOM 825 C CA . LEU A 1 103 ? 15.441 -17.309 -11.949 1.00 91.12 103 LEU A CA 1
ATOM 826 C C . LEU A 1 103 ? 16.320 -16.246 -11.278 1.00 91.12 103 LEU A C 1
ATOM 828 O O . LEU A 1 103 ? 16.683 -16.348 -10.113 1.00 91.12 103 LEU A O 1
ATOM 832 N N . ASP A 1 104 ? 16.648 -15.200 -12.032 1.00 88.94 104 ASP A N 1
ATOM 833 C CA . ASP A 1 104 ? 17.394 -14.041 -11.535 1.00 88.94 104 ASP A CA 1
ATOM 834 C C . ASP A 1 104 ? 16.410 -12.935 -11.132 1.00 88.94 104 ASP A C 1
ATOM 836 O O . ASP A 1 104 ? 15.744 -12.367 -12.007 1.00 88.94 104 ASP A O 1
ATOM 840 N N . SER A 1 105 ? 16.330 -12.616 -9.834 1.00 83.44 105 SER A N 1
ATOM 841 C CA . SER A 1 105 ? 15.462 -11.560 -9.282 1.00 83.44 105 SER A CA 1
ATOM 842 C C . SER A 1 105 ? 15.792 -10.163 -9.814 1.00 83.44 105 SER A C 1
ATOM 844 O O . SER A 1 105 ? 14.976 -9.255 -9.719 1.00 83.44 105 SER A O 1
ATOM 846 N N . LYS A 1 106 ? 16.940 -9.969 -10.479 1.00 85.69 106 LYS A N 1
ATOM 847 C CA . LYS A 1 106 ? 17.290 -8.701 -11.143 1.00 85.69 106 LYS A CA 1
ATOM 848 C C . LYS A 1 106 ? 16.794 -8.605 -12.582 1.00 85.69 106 LYS A C 1
ATOM 850 O O . LYS A 1 106 ? 16.947 -7.557 -13.211 1.00 85.69 106 LYS A O 1
ATOM 855 N N . LYS A 1 107 ? 16.220 -9.674 -13.136 1.00 90.94 107 LYS A N 1
ATOM 856 C CA . LYS A 1 107 ? 15.627 -9.671 -14.479 1.00 90.94 107 LYS A CA 1
ATOM 857 C C . LYS A 1 107 ? 14.109 -9.490 -14.394 1.00 90.94 107 LYS A C 1
ATOM 859 O O . LYS A 1 107 ? 13.504 -9.948 -13.427 1.00 90.94 107 LYS A O 1
ATOM 864 N N . PRO A 1 108 ? 13.466 -8.929 -15.439 1.00 92.94 108 PRO A N 1
ATOM 865 C CA . PRO A 1 108 ? 12.017 -8.706 -15.482 1.00 92.94 108 PRO A CA 1
ATOM 866 C C . PRO A 1 108 ? 11.163 -9.896 -15.027 1.00 92.94 108 PRO A C 1
ATOM 868 O O . PRO A 1 108 ? 10.224 -9.727 -14.255 1.00 92.94 108 PRO A O 1
ATOM 871 N N . ALA A 1 109 ? 11.506 -11.107 -15.478 1.00 94.31 109 ALA A N 1
ATOM 872 C CA . ALA A 1 109 ? 10.776 -12.321 -15.125 1.00 94.31 109 ALA A CA 1
ATOM 873 C C . ALA A 1 109 ? 10.922 -12.700 -13.642 1.00 94.31 109 ALA A C 1
ATOM 875 O O . ALA A 1 109 ? 9.935 -13.083 -13.018 1.00 94.31 109 ALA A O 1
ATOM 876 N N . GLY A 1 110 ? 12.129 -12.569 -13.077 1.00 92.12 110 GLY A N 1
ATOM 877 C CA . GLY A 1 110 ? 12.379 -12.833 -11.659 1.00 92.12 110 GLY A CA 1
ATOM 878 C C . GLY A 1 110 ? 11.655 -11.830 -10.768 1.00 92.12 110 GLY A C 1
ATOM 879 O O . GLY A 1 110 ? 10.886 -12.255 -9.914 1.00 92.12 110 GLY A O 1
ATOM 880 N N . MET A 1 111 ? 11.781 -10.527 -11.056 1.00 91.44 111 MET A N 1
ATOM 881 C CA . MET A 1 111 ? 11.065 -9.464 -10.330 1.00 91.44 111 MET A CA 1
ATOM 882 C C . MET A 1 111 ? 9.546 -9.683 -10.338 1.00 91.44 111 MET A C 1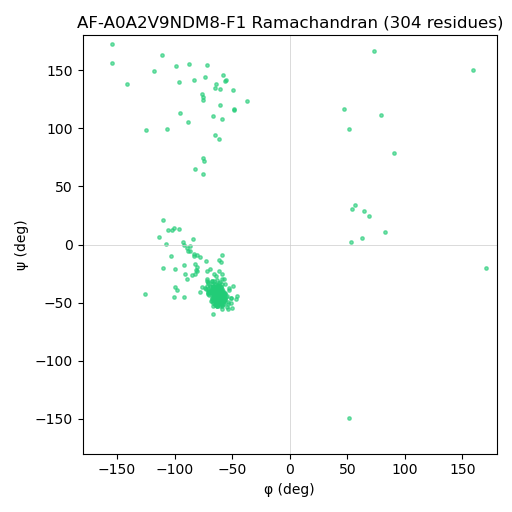
ATOM 884 O O . MET A 1 111 ? 8.876 -9.545 -9.316 1.00 91.44 111 MET A O 1
ATOM 888 N N . ALA A 1 112 ? 8.979 -10.019 -11.503 1.00 94.19 112 ALA A N 1
ATOM 889 C CA . ALA A 1 112 ? 7.548 -10.274 -11.634 1.00 94.19 112 ALA A CA 1
ATOM 890 C C . ALA A 1 112 ? 7.101 -11.475 -10.790 1.00 94.19 112 ALA A C 1
ATOM 892 O O . ALA A 1 112 ? 6.062 -11.407 -10.133 1.00 94.19 112 ALA A O 1
ATOM 893 N N . LEU A 1 113 ? 7.879 -12.559 -10.785 1.00 94.44 113 LEU A N 1
ATOM 894 C CA . LEU A 1 113 ? 7.549 -13.752 -10.012 1.00 94.44 113 LEU A CA 1
ATOM 895 C C . LEU A 1 113 ? 7.698 -13.540 -8.501 1.00 94.44 113 LEU A C 1
ATOM 897 O O . LEU A 1 113 ? 6.841 -13.989 -7.738 1.00 94.44 113 LEU A O 1
ATOM 901 N N . GLU A 1 114 ? 8.752 -12.850 -8.073 1.00 90.81 114 GLU A N 1
ATOM 902 C CA . GLU A 1 114 ? 8.957 -12.435 -6.683 1.00 90.81 114 GLU A CA 1
ATOM 903 C C . GLU A 1 114 ? 7.727 -11.666 -6.190 1.00 90.81 114 GLU A C 1
ATOM 905 O O . GLU A 1 114 ? 7.083 -12.048 -5.213 1.00 90.81 114 GLU A O 1
ATOM 910 N N . LYS A 1 115 ? 7.276 -10.678 -6.974 1.00 93.94 115 LYS A N 1
ATOM 911 C CA . LYS A 1 115 ? 6.112 -9.871 -6.611 1.00 93.94 115 LYS A CA 1
ATOM 912 C C . LYS A 1 115 ? 4.796 -10.646 -6.588 1.00 93.94 115 LYS A C 1
ATOM 914 O O . LYS A 1 115 ? 3.932 -10.381 -5.753 1.00 93.94 115 LYS A O 1
ATOM 919 N N . VAL A 1 116 ? 4.618 -11.611 -7.489 1.00 95.00 116 VAL A N 1
ATOM 920 C CA . VAL A 1 116 ? 3.464 -12.523 -7.434 1.00 95.00 116 VAL A CA 1
ATOM 921 C C . VAL A 1 116 ? 3.507 -13.367 -6.162 1.00 95.00 116 VAL A C 1
ATOM 923 O O . VAL A 1 116 ? 2.467 -13.566 -5.536 1.00 95.00 116 VAL A O 1
ATOM 926 N N . THR A 1 117 ? 4.688 -13.832 -5.758 1.00 93.56 117 THR A N 1
ATOM 927 C CA . THR A 1 117 ? 4.875 -14.619 -4.532 1.00 93.56 117 THR A CA 1
ATOM 928 C C . THR A 1 117 ? 4.495 -13.796 -3.302 1.00 93.56 117 THR A C 1
ATOM 930 O O . THR A 1 117 ? 3.664 -14.243 -2.507 1.00 93.56 117 THR A O 1
ATOM 933 N N . ASP A 1 118 ? 4.987 -12.559 -3.214 1.00 93.19 118 ASP A N 1
ATOM 934 C CA . ASP A 1 118 ? 4.599 -11.587 -2.188 1.00 93.19 118 ASP A CA 1
ATOM 935 C C . ASP A 1 118 ? 3.082 -11.394 -2.121 1.00 93.19 118 ASP A C 1
ATOM 937 O O . ASP A 1 118 ? 2.461 -11.529 -1.061 1.00 93.19 118 ASP A O 1
ATOM 941 N N . ALA A 1 119 ? 2.462 -11.126 -3.276 1.00 95.56 119 ALA A N 1
ATOM 942 C CA . ALA A 1 119 ? 1.027 -10.911 -3.369 1.00 95.56 119 ALA A CA 1
ATOM 943 C C . ALA A 1 119 ? 0.251 -12.148 -2.897 1.00 95.56 119 ALA A C 1
ATOM 945 O O . ALA A 1 119 ? -0.705 -12.019 -2.133 1.00 95.56 119 ALA A O 1
ATOM 946 N N . VAL A 1 120 ? 0.666 -13.355 -3.291 1.00 96.38 120 VAL A N 1
ATOM 947 C CA . VAL A 1 120 ? 0.027 -14.608 -2.864 1.00 96.38 120 VAL A CA 1
ATOM 948 C C . VAL A 1 120 ? 0.147 -14.808 -1.355 1.00 96.38 120 VAL A C 1
ATOM 950 O O . VAL A 1 120 ? -0.865 -15.111 -0.715 1.00 96.38 120 VAL A O 1
ATOM 953 N N . ILE A 1 121 ? 1.334 -14.613 -0.771 1.00 96.06 121 ILE A N 1
ATOM 954 C CA . ILE A 1 121 ? 1.560 -14.738 0.679 1.00 96.06 121 ILE A CA 1
ATOM 955 C C . ILE A 1 121 ? 0.661 -13.757 1.433 1.00 96.06 121 ILE A C 1
ATOM 957 O O . ILE A 1 121 ? -0.058 -14.147 2.362 1.00 96.06 121 ILE A O 1
ATOM 961 N N . LEU A 1 122 ? 0.642 -12.495 1.006 1.00 95.81 122 LEU A N 1
ATOM 962 C CA . LEU A 1 122 ? -0.134 -11.446 1.649 1.00 95.81 122 LEU A CA 1
ATOM 963 C C . LEU A 1 122 ? -1.637 -11.695 1.548 1.00 95.81 122 LEU A C 1
ATOM 965 O O . LEU A 1 122 ? -2.334 -11.682 2.564 1.00 95.81 122 LEU A O 1
ATOM 969 N N . ILE A 1 123 ? -2.148 -11.949 0.342 1.00 97.06 123 ILE A N 1
ATOM 970 C CA . ILE A 1 123 ? -3.578 -12.172 0.098 1.00 97.06 123 ILE A CA 1
ATOM 971 C C . ILE A 1 123 ? -4.053 -13.400 0.875 1.00 97.06 123 ILE A C 1
ATOM 973 O O . ILE A 1 123 ? -5.094 -13.347 1.535 1.00 97.06 123 ILE A O 1
ATOM 977 N N . SER A 1 124 ? -3.275 -14.485 0.853 1.00 97.69 124 SER A N 1
ATOM 978 C CA . SER A 1 124 ? -3.589 -15.704 1.600 1.00 97.69 124 SER A CA 1
ATOM 979 C C . SER A 1 124 ? -3.632 -15.430 3.099 1.00 97.69 124 SER A C 1
ATOM 981 O O . SER A 1 124 ? -4.613 -15.782 3.750 1.00 97.69 124 SER A O 1
ATOM 983 N N . THR A 1 125 ? -2.640 -14.719 3.642 1.00 98.00 125 THR A N 1
ATOM 984 C CA . THR A 1 125 ? -2.597 -14.342 5.063 1.00 98.00 125 THR A CA 1
ATOM 985 C C . THR A 1 125 ? -3.809 -13.499 5.455 1.00 98.00 125 THR A C 1
ATOM 987 O O . THR A 1 125 ? -4.497 -13.811 6.429 1.00 98.00 125 THR A O 1
ATOM 990 N N . VAL A 1 126 ? -4.134 -12.474 4.661 1.00 97.38 126 VAL A N 1
ATOM 991 C CA . VAL A 1 126 ? -5.296 -11.605 4.887 1.00 97.38 126 VAL A CA 1
ATOM 992 C C . VAL A 1 126 ? -6.596 -12.405 4.874 1.00 97.38 126 VAL A C 1
ATOM 994 O O . VAL A 1 126 ? -7.425 -12.230 5.770 1.00 97.38 126 VAL A O 1
ATOM 997 N N . ILE A 1 127 ? -6.795 -13.289 3.892 1.00 97.38 127 ILE A N 1
ATOM 998 C CA . ILE A 1 127 ? -8.015 -14.099 3.775 1.00 97.38 127 ILE A CA 1
ATOM 999 C C . ILE A 1 127 ? -8.115 -15.107 4.923 1.00 97.38 127 ILE A C 1
ATOM 1001 O O . ILE A 1 127 ? -9.188 -15.233 5.517 1.00 97.38 127 ILE A O 1
ATOM 1005 N N . LEU A 1 128 ? -7.028 -15.813 5.248 1.00 98.19 128 LEU A N 1
ATOM 1006 C CA . LEU A 1 128 ? -6.998 -16.821 6.309 1.00 98.19 128 LEU A CA 1
ATOM 1007 C C . LEU A 1 128 ? -7.289 -16.195 7.672 1.00 98.19 128 LEU A C 1
ATOM 1009 O O . LEU A 1 128 ? -8.198 -16.653 8.365 1.00 98.19 128 LEU A O 1
ATOM 1013 N N . LEU A 1 129 ? -6.597 -15.108 8.027 1.00 97.81 129 LEU A N 1
ATOM 1014 C CA . LEU A 1 129 ? -6.831 -14.408 9.289 1.00 97.81 129 LEU A CA 1
ATOM 1015 C C . LEU A 1 129 ? -8.222 -13.768 9.321 1.00 97.81 129 LEU A C 1
ATOM 1017 O O . LEU A 1 129 ? -8.925 -13.882 10.325 1.00 97.81 129 LEU A O 1
ATOM 1021 N N . SER A 1 130 ? -8.687 -13.172 8.220 1.00 95.62 130 SER A N 1
ATOM 1022 C CA . SER A 1 130 ? -10.050 -12.629 8.166 1.00 95.62 130 SER A CA 1
ATOM 1023 C C . SER A 1 130 ? -11.098 -13.716 8.406 1.00 95.62 130 SER A C 1
ATOM 1025 O O . SER A 1 130 ? -12.013 -13.513 9.199 1.00 95.62 130 SER A O 1
ATOM 1027 N N . LYS A 1 131 ? -10.952 -14.896 7.790 1.00 96.38 131 LYS A N 1
ATOM 1028 C CA . LYS A 1 131 ? -11.860 -16.031 8.016 1.00 96.38 131 LYS A CA 1
ATOM 1029 C C . LYS A 1 131 ? -11.780 -16.552 9.450 1.00 96.38 131 LYS A C 1
ATOM 1031 O O . LYS A 1 131 ? -12.825 -16.735 10.073 1.00 96.38 131 LYS A O 1
ATOM 1036 N N . LEU A 1 132 ? -10.570 -16.737 9.983 1.00 97.00 132 LEU A N 1
ATOM 1037 C CA . LEU A 1 132 ? -10.336 -17.231 11.343 1.00 97.00 132 LEU A CA 1
ATOM 1038 C C . LEU A 1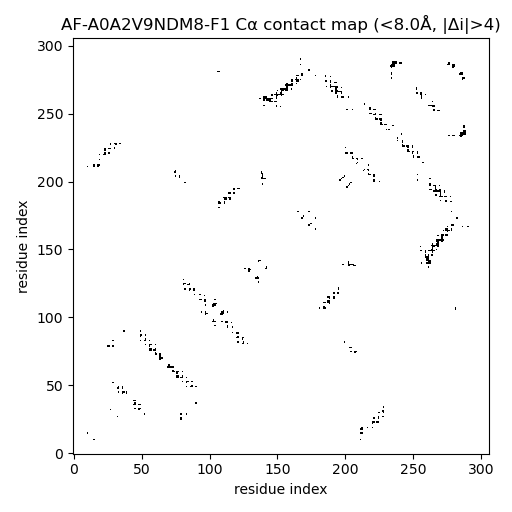 132 ? -11.020 -16.346 12.396 1.00 97.00 132 LEU A C 1
ATOM 1040 O O . LEU A 1 132 ? -11.675 -16.851 13.305 1.00 97.00 132 LEU A O 1
ATOM 1044 N N . PHE A 1 133 ? -10.942 -15.026 12.223 1.00 95.06 133 PHE A N 1
ATOM 1045 C CA . PHE A 1 133 ? -11.543 -14.042 13.128 1.00 95.06 133 PHE A CA 1
ATOM 1046 C C . PHE A 1 133 ? -12.927 -13.549 12.678 1.00 95.06 133 PHE A C 1
ATOM 1048 O O . PHE A 1 133 ? -13.445 -12.572 13.219 1.00 95.06 133 PHE A O 1
ATOM 1055 N N . ARG A 1 134 ? -13.553 -14.231 11.705 1.00 94.50 134 ARG A N 1
ATOM 1056 C CA . ARG A 1 134 ? -14.899 -13.930 11.178 1.00 94.50 134 ARG A CA 1
ATOM 1057 C C . ARG A 1 134 ? -15.069 -12.479 10.697 1.00 94.50 134 ARG A C 1
ATOM 1059 O O . ARG A 1 134 ? -16.165 -11.921 10.737 1.00 94.50 134 ARG A O 1
ATOM 1066 N N . ILE A 1 135 ? -13.992 -11.870 10.211 1.00 95.12 135 ILE A N 1
ATOM 1067 C CA . ILE A 1 135 ? -14.008 -10.577 9.532 1.00 95.12 135 ILE A CA 1
ATOM 1068 C C . ILE A 1 135 ? -14.566 -10.774 8.122 1.00 95.12 135 ILE A C 1
ATOM 1070 O O . ILE A 1 135 ? -14.063 -11.572 7.332 1.00 95.12 135 ILE A O 1
ATOM 1074 N N . SER A 1 136 ? -15.614 -10.023 7.783 1.00 95.44 136 SER A N 1
ATOM 1075 C CA . SER A 1 136 ? -16.204 -10.078 6.446 1.00 95.44 136 SER A CA 1
ATOM 1076 C C . SER A 1 136 ? -15.222 -9.568 5.386 1.00 95.44 136 SER A C 1
ATOM 1078 O O . SER A 1 136 ? -14.684 -8.474 5.528 1.00 95.44 136 SER A O 1
ATOM 1080 N N . LEU A 1 137 ? -15.076 -10.266 4.259 1.00 95.75 137 LEU A N 1
ATOM 1081 C CA . LEU A 1 137 ? -14.264 -9.770 3.135 1.00 95.75 137 LEU A CA 1
ATOM 1082 C C . LEU A 1 137 ? -14.767 -8.409 2.608 1.00 95.75 137 LEU A C 1
ATOM 1084 O O . LEU A 1 137 ? -13.993 -7.542 2.206 1.00 95.75 137 LEU A O 1
ATOM 1088 N N . GLY A 1 138 ? -16.072 -8.152 2.723 1.00 96.19 138 GLY A N 1
ATOM 1089 C CA . GLY A 1 138 ? -16.657 -6.859 2.382 1.00 96.19 138 GLY A CA 1
ATOM 1090 C C . GLY A 1 138 ? -16.185 -5.690 3.258 1.00 96.19 138 GLY A C 1
ATOM 1091 O O . GLY A 1 138 ? -16.181 -4.556 2.771 1.00 96.19 138 GLY A O 1
ATOM 1092 N N . SER A 1 139 ? -15.768 -5.920 4.511 1.00 95.19 139 SER A N 1
ATOM 1093 C CA . SER A 1 139 ? -15.215 -4.868 5.384 1.00 95.19 139 SER A CA 1
ATOM 1094 C C . SER A 1 139 ? -13.767 -4.515 5.0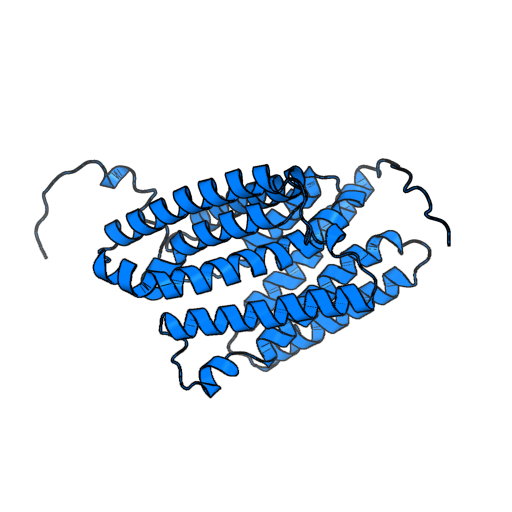47 1.00 95.19 139 SER A C 1
ATOM 1096 O O . SER A 1 139 ? -13.288 -3.479 5.500 1.00 95.19 139 SER A O 1
ATOM 1098 N N . ILE A 1 140 ? -13.118 -5.315 4.195 1.00 96.75 140 ILE A N 1
ATOM 1099 C CA . ILE A 1 140 ? -11.799 -5.034 3.617 1.00 96.75 140 ILE A CA 1
ATOM 1100 C C . ILE A 1 140 ? -11.863 -4.729 2.116 1.00 96.75 140 ILE A C 1
ATOM 1102 O O . ILE A 1 140 ? -10.879 -4.863 1.398 1.00 96.75 140 ILE A O 1
ATOM 1106 N N . TYR A 1 141 ? -13.049 -4.331 1.637 1.00 97.56 141 TYR A N 1
ATOM 1107 C CA . TYR A 1 141 ? -13.348 -3.982 0.241 1.00 97.56 141 TYR A CA 1
ATOM 1108 C C . TYR A 1 141 ? -13.180 -5.112 -0.788 1.00 97.56 141 TYR A C 1
ATOM 1110 O O . TYR A 1 141 ? -13.410 -4.876 -1.976 1.00 97.56 141 TYR A O 1
ATOM 1118 N N . LEU A 1 142 ? -12.901 -6.346 -0.354 1.00 96.81 142 LEU A N 1
ATOM 1119 C CA . LEU A 1 142 ? -12.965 -7.558 -1.175 1.00 96.81 142 LEU A CA 1
ATOM 1120 C C . LEU A 1 142 ? -14.434 -7.953 -1.403 1.00 96.81 142 LEU A C 1
ATOM 1122 O O . LEU A 1 142 ? -14.965 -8.896 -0.814 1.00 96.81 142 LEU A O 1
ATOM 1126 N N . LYS A 1 143 ? -15.125 -7.168 -2.232 1.00 96.06 143 LYS A N 1
ATOM 1127 C CA . LYS A 1 143 ? -16.499 -7.408 -2.690 1.00 96.06 143 LYS A CA 1
ATOM 1128 C C . LYS A 1 143 ? -16.744 -6.734 -4.038 1.00 96.06 143 LYS A C 1
ATOM 1130 O O . LYS A 1 143 ? -15.916 -5.971 -4.521 1.00 96.06 143 LYS A O 1
ATOM 1135 N N . ARG A 1 144 ? -17.903 -6.992 -4.648 1.00 95.19 144 ARG A N 1
ATOM 1136 C CA . ARG A 1 144 ? -18.266 -6.429 -5.960 1.00 95.19 144 ARG A CA 1
ATOM 1137 C C . ARG A 1 144 ? -18.368 -4.897 -5.956 1.00 95.19 144 ARG A C 1
ATOM 1139 O O . ARG A 1 144 ? -17.871 -4.259 -6.878 1.00 95.19 144 ARG A O 1
ATOM 1146 N N . GLY A 1 145 ? -19.031 -4.325 -4.947 1.00 96.44 145 GLY A N 1
ATOM 1147 C CA . GLY A 1 145 ? -19.330 -2.887 -4.885 1.00 96.44 145 GLY A CA 1
ATOM 1148 C C . GLY A 1 145 ? -20.002 -2.360 -6.164 1.00 96.44 145 GLY A C 1
ATOM 1149 O O . GLY A 1 145 ? -20.704 -3.091 -6.868 1.00 96.44 145 GLY A O 1
ATOM 1150 N N . LYS A 1 146 ? -19.753 -1.092 -6.502 1.00 97.81 146 LYS A N 1
ATOM 1151 C CA . LYS A 1 146 ? -20.136 -0.453 -7.772 1.00 97.81 146 LYS A CA 1
ATOM 1152 C C . LYS A 1 146 ? -19.118 -0.790 -8.863 1.00 97.81 146 LYS A C 1
ATOM 1154 O O . LYS A 1 146 ? -18.422 0.090 -9.370 1.00 97.81 146 LYS A O 1
ATOM 1159 N N . LEU A 1 147 ? -19.041 -2.072 -9.220 1.00 95.88 147 LEU A N 1
ATOM 1160 C CA . LEU A 1 147 ? -17.999 -2.618 -10.095 1.00 95.88 147 LEU A CA 1
ATOM 1161 C C . LEU A 1 147 ? -17.834 -1.838 -11.406 1.00 95.88 147 LEU A C 1
ATOM 1163 O O . LEU A 1 147 ? -16.716 -1.488 -11.751 1.00 95.88 147 LEU A O 1
ATOM 1167 N N . LYS A 1 148 ? -18.931 -1.502 -12.102 1.00 97.44 148 LYS A N 1
ATOM 1168 C CA . LYS A 1 148 ? -18.870 -0.744 -13.367 1.00 97.44 148 LYS A CA 1
ATOM 1169 C C . LYS A 1 148 ? -18.138 0.591 -13.198 1.00 97.44 148 LYS A C 1
ATOM 1171 O O . LYS A 1 148 ? -17.264 0.910 -13.990 1.00 97.44 148 LYS A O 1
ATOM 1176 N N . LEU A 1 149 ? -18.469 1.344 -12.149 1.00 97.38 149 LEU A N 1
ATOM 1177 C CA . LEU A 1 149 ? -17.832 2.629 -11.867 1.00 97.38 149 LEU A CA 1
ATOM 1178 C C . LEU A 1 149 ? -16.356 2.448 -11.492 1.00 97.38 149 LEU A C 1
ATOM 1180 O O . LEU A 1 149 ? -15.509 3.191 -11.974 1.00 97.38 149 LEU A O 1
ATOM 1184 N N . GLY A 1 150 ? -16.051 1.438 -10.671 1.00 96.81 150 GLY A N 1
ATOM 1185 C CA . GLY A 1 150 ? -14.676 1.101 -10.306 1.00 96.81 150 GLY A CA 1
ATOM 1186 C C . GLY A 1 150 ? -13.824 0.717 -11.509 1.00 96.81 150 GLY A C 1
ATOM 1187 O O . GLY A 1 150 ? -12.722 1.231 -11.643 1.00 96.81 150 GLY A O 1
ATOM 1188 N N . LEU A 1 151 ? -14.344 -0.112 -12.414 1.00 97.31 151 LEU A N 1
ATOM 1189 C CA . LEU A 1 151 ? -13.642 -0.498 -13.637 1.00 97.31 151 LEU A CA 1
ATOM 1190 C C . LEU A 1 151 ? -13.438 0.685 -14.583 1.00 97.31 151 LEU A C 1
ATOM 1192 O O . LEU A 1 151 ? -12.368 0.787 -15.162 1.00 97.31 151 LEU A O 1
ATOM 1196 N N . ILE A 1 152 ? -14.404 1.602 -14.710 1.00 97.75 152 ILE A N 1
ATOM 1197 C CA . ILE A 1 152 ? -14.222 2.816 -15.523 1.00 97.75 152 ILE A CA 1
ATOM 1198 C C . ILE A 1 152 ? -13.053 3.647 -14.984 1.00 97.75 152 ILE A C 1
ATOM 1200 O O . ILE A 1 152 ? -12.128 3.945 -15.734 1.00 97.75 152 ILE A O 1
ATOM 1204 N N . PHE A 1 153 ? -13.055 3.981 -13.689 1.00 96.19 153 PHE A N 1
ATOM 1205 C CA . PHE A 1 153 ? -11.950 4.740 -13.093 1.00 96.19 153 PHE A CA 1
ATOM 1206 C C . PHE A 1 153 ? -10.622 3.986 -13.165 1.00 96.19 153 PHE A C 1
ATOM 1208 O O . PHE A 1 153 ? -9.606 4.582 -13.508 1.00 96.19 153 PHE A O 1
ATOM 1215 N N . GLY A 1 154 ? -10.640 2.683 -12.884 1.00 97.31 154 GLY A N 1
ATOM 1216 C CA . GLY A 1 154 ? -9.453 1.837 -12.905 1.00 97.31 154 GLY A CA 1
ATOM 1217 C C . GLY A 1 154 ? -8.835 1.725 -14.294 1.00 97.31 154 GLY A C 1
ATOM 1218 O O . GLY A 1 154 ? -7.644 1.954 -14.432 1.00 97.31 154 GLY A O 1
ATOM 1219 N N . ILE A 1 155 ? -9.628 1.428 -15.329 1.00 98.19 155 ILE A N 1
ATOM 1220 C CA . ILE A 1 155 ? -9.143 1.277 -16.711 1.00 98.19 155 ILE A CA 1
ATOM 1221 C C . ILE A 1 155 ? -8.655 2.617 -17.261 1.00 98.19 155 ILE A C 1
ATOM 1223 O O . ILE A 1 155 ? -7.595 2.664 -17.877 1.00 98.19 155 ILE A O 1
ATOM 1227 N N . LEU A 1 156 ? -9.396 3.709 -17.035 1.00 97.56 156 LEU A N 1
ATOM 1228 C CA . LEU A 1 156 ? -8.970 5.036 -17.486 1.00 97.56 156 LEU A CA 1
ATOM 1229 C C . LEU A 1 156 ? -7.683 5.469 -16.780 1.00 97.56 156 LEU A C 1
ATOM 1231 O O . LEU A 1 156 ? -6.741 5.896 -17.441 1.00 97.56 156 LEU A O 1
ATOM 1235 N N . GLY A 1 157 ? -7.620 5.308 -15.456 1.00 96.38 157 GLY A N 1
ATOM 1236 C CA . GLY A 1 157 ? -6.418 5.586 -14.676 1.00 96.38 157 GLY A CA 1
ATOM 1237 C C . GLY A 1 157 ? -5.235 4.731 -15.128 1.00 96.38 157 GLY A C 1
ATOM 1238 O O . GLY A 1 157 ? -4.147 5.261 -15.339 1.00 96.38 157 GLY A O 1
ATOM 1239 N N . PHE A 1 158 ? -5.466 3.436 -15.363 1.00 97.94 158 PHE A N 1
ATOM 1240 C CA . PHE A 1 158 ? -4.462 2.519 -15.890 1.00 97.94 158 PHE A CA 1
ATOM 1241 C C . PHE A 1 158 ? -3.928 2.985 -17.242 1.00 97.94 158 PHE A C 1
ATOM 1243 O O . PHE A 1 158 ? -2.724 3.142 -17.403 1.00 97.94 158 PHE A O 1
ATOM 1250 N N . ALA A 1 159 ? -4.817 3.251 -18.202 1.00 97.75 159 ALA A N 1
ATOM 1251 C CA . ALA A 1 159 ? -4.442 3.650 -19.553 1.00 97.75 159 ALA A CA 1
ATOM 1252 C C . ALA A 1 159 ? -3.661 4.971 -19.564 1.00 97.75 159 ALA A C 1
ATOM 1254 O O . ALA A 1 159 ? -2.642 5.073 -20.246 1.00 97.75 159 ALA A O 1
ATOM 1255 N N . VAL A 1 160 ? -4.102 5.962 -18.783 1.00 96.31 160 VAL A N 1
ATOM 1256 C CA . VAL A 1 160 ? -3.427 7.262 -18.670 1.00 96.31 160 VAL A CA 1
ATOM 1257 C C . VAL A 1 160 ? -2.028 7.098 -18.073 1.00 96.31 160 VAL A C 1
ATOM 1259 O O . VAL A 1 160 ? -1.056 7.560 -18.669 1.00 96.31 160 VAL A O 1
ATOM 1262 N N . MET A 1 161 ? -1.900 6.404 -16.939 1.00 95.38 161 MET A N 1
ATOM 1263 C CA . MET A 1 161 ? -0.605 6.237 -16.271 1.00 95.38 161 MET A CA 1
ATOM 1264 C C . MET A 1 161 ? 0.356 5.351 -17.066 1.00 95.38 161 MET A C 1
ATOM 1266 O O . MET A 1 161 ? 1.525 5.699 -17.204 1.00 95.38 161 MET A O 1
ATOM 1270 N N . ALA A 1 162 ? -0.137 4.270 -17.676 1.00 95.31 162 ALA A N 1
ATOM 1271 C CA . ALA A 1 162 ? 0.662 3.423 -18.556 1.00 95.31 162 ALA A CA 1
ATOM 1272 C C . ALA A 1 162 ? 1.162 4.199 -19.783 1.00 95.31 162 ALA A C 1
ATOM 1274 O O . ALA A 1 162 ? 2.323 4.065 -20.164 1.00 95.31 162 ALA A O 1
ATOM 1275 N N . THR A 1 163 ? 0.319 5.058 -20.371 1.00 95.81 163 THR A N 1
ATOM 1276 C CA . THR A 1 163 ? 0.721 5.931 -21.484 1.00 95.81 163 THR A CA 1
ATOM 1277 C C . THR A 1 163 ? 1.831 6.882 -21.048 1.00 95.81 163 THR A C 1
ATOM 1279 O O . THR A 1 163 ? 2.853 6.966 -21.726 1.00 95.81 163 THR A O 1
ATOM 1282 N N . PHE A 1 164 ? 1.690 7.545 -19.896 1.00 93.56 164 PHE A N 1
ATOM 1283 C CA . PHE A 1 164 ? 2.765 8.378 -19.352 1.00 93.56 164 PHE A CA 1
ATOM 1284 C C . PHE A 1 164 ? 4.040 7.579 -19.067 1.00 93.56 164 PHE A C 1
ATOM 1286 O O . PHE A 1 164 ? 5.126 8.071 -19.360 1.00 93.56 164 PHE A O 1
ATOM 1293 N N . GLY A 1 165 ? 3.922 6.346 -18.571 1.00 92.31 165 GLY A N 1
ATOM 1294 C CA . GLY A 1 165 ? 5.056 5.447 -18.359 1.00 92.31 165 GLY A CA 1
ATOM 1295 C C . GLY A 1 165 ? 5.805 5.131 -19.645 1.00 92.31 165 GLY A C 1
ATOM 1296 O O . GLY A 1 165 ? 7.025 5.265 -19.700 1.00 92.31 165 GLY A O 1
ATOM 1297 N N . VAL A 1 166 ? 5.082 4.800 -20.716 1.00 94.25 166 VAL A N 1
ATOM 1298 C CA . VAL A 1 166 ? 5.683 4.566 -22.035 1.00 94.25 166 VAL A CA 1
ATOM 1299 C C . VAL A 1 166 ? 6.333 5.842 -22.570 1.00 94.25 166 VAL A C 1
ATOM 1301 O O . VAL A 1 166 ? 7.473 5.791 -23.020 1.00 94.25 166 VAL A O 1
ATOM 1304 N N . LEU A 1 167 ? 5.664 6.996 -22.495 1.00 94.19 167 LEU A N 1
ATOM 1305 C CA . LEU A 1 167 ? 6.227 8.269 -22.962 1.00 94.19 167 LEU A CA 1
ATOM 1306 C C . LEU A 1 167 ? 7.499 8.659 -22.193 1.00 94.19 167 LEU A C 1
ATOM 1308 O O . LEU A 1 167 ? 8.483 9.060 -22.812 1.00 94.19 167 LEU A O 1
ATOM 1312 N N . GLN A 1 168 ? 7.511 8.478 -20.870 1.00 90.31 168 GLN A N 1
ATOM 1313 C CA . GLN A 1 168 ? 8.698 8.692 -20.040 1.00 90.31 168 GLN A CA 1
ATOM 1314 C C . GLN A 1 168 ? 9.822 7.720 -20.418 1.00 90.31 168 GLN A C 1
ATOM 1316 O O . GLN A 1 168 ? 10.966 8.122 -20.599 1.00 90.31 168 GLN A O 1
ATOM 1321 N N . ALA A 1 169 ? 9.515 6.436 -20.600 1.00 91.38 169 ALA A N 1
ATOM 1322 C CA . ALA A 1 169 ? 10.508 5.455 -21.022 1.00 91.38 169 ALA A CA 1
ATOM 1323 C C . ALA A 1 169 ? 11.150 5.830 -22.369 1.00 91.38 169 ALA A C 1
ATOM 1325 O O . ALA A 1 169 ? 12.360 5.689 -22.552 1.00 91.38 169 ALA A O 1
ATOM 1326 N N . ARG A 1 170 ? 10.353 6.371 -23.299 1.00 93.19 170 ARG A N 1
ATOM 1327 C CA . ARG A 1 170 ? 10.843 6.876 -24.587 1.00 93.19 170 ARG A CA 1
ATOM 1328 C C . ARG A 1 170 ? 11.760 8.087 -24.426 1.00 93.19 170 ARG A C 1
ATOM 1330 O O . ARG A 1 170 ? 12.780 8.130 -25.111 1.00 93.19 170 ARG A O 1
ATOM 1337 N N . SER A 1 171 ? 11.450 9.030 -23.531 1.00 90.31 171 SER A N 1
ATOM 1338 C CA . SER A 1 171 ? 12.337 10.177 -23.264 1.00 90.31 171 SER A CA 1
ATOM 1339 C C . SER A 1 171 ? 13.669 9.755 -22.635 1.00 90.31 171 SER A C 1
ATOM 1341 O O . SER A 1 171 ? 14.679 10.419 -22.838 1.00 90.31 171 SER A O 1
ATOM 1343 N N . LEU A 1 172 ? 13.687 8.614 -21.940 1.00 88.19 172 LEU A N 1
ATOM 1344 C CA . LEU A 1 172 ? 14.884 7.988 -21.370 1.00 88.19 172 LEU A CA 1
ATOM 1345 C C . LEU A 1 172 ? 15.667 7.114 -22.373 1.00 88.19 172 LEU A C 1
ATOM 1347 O O . LEU A 1 172 ? 16.637 6.463 -21.993 1.00 88.19 172 LEU A O 1
ATOM 1351 N N . GLY A 1 173 ? 15.263 7.073 -23.648 1.00 92.06 173 GLY A N 1
ATOM 1352 C CA . GLY A 1 173 ? 15.959 6.324 -24.701 1.00 92.06 173 GLY A CA 1
ATOM 1353 C C . GLY A 1 173 ? 15.622 4.830 -24.773 1.00 92.06 173 GLY A C 1
ATOM 1354 O O . GLY A 1 173 ? 16.274 4.092 -25.511 1.00 92.06 173 GLY A O 1
ATOM 1355 N N . ILE A 1 174 ? 14.597 4.359 -24.055 1.00 94.25 174 ILE A N 1
ATOM 1356 C CA . ILE A 1 174 ? 14.181 2.950 -24.082 1.00 94.25 174 ILE A CA 1
ATOM 1357 C C . ILE A 1 174 ? 13.406 2.668 -25.383 1.00 94.25 174 ILE A C 1
ATOM 1359 O O . ILE A 1 174 ? 12.476 3.393 -25.761 1.00 94.25 174 ILE A O 1
ATOM 1363 N N . SER A 1 175 ? 13.794 1.615 -26.112 1.00 95.38 175 SER A N 1
ATOM 1364 C CA . SER A 1 175 ? 13.173 1.266 -27.397 1.00 95.38 175 SER A CA 1
ATOM 1365 C C . SER A 1 175 ? 11.753 0.704 -27.231 1.00 95.38 175 SER A C 1
ATOM 1367 O O . SER A 1 175 ? 11.407 0.152 -26.185 1.00 95.38 175 SER A O 1
ATOM 1369 N N . PHE A 1 176 ? 10.908 0.837 -28.259 1.00 94.75 176 PHE A N 1
ATOM 1370 C CA . PHE A 1 176 ? 9.549 0.282 -28.204 1.00 94.75 176 PHE A CA 1
ATOM 1371 C C . PHE A 1 176 ? 9.581 -1.251 -28.193 1.00 94.75 176 PHE A C 1
ATOM 1373 O O . PHE A 1 176 ? 8.787 -1.889 -27.507 1.00 94.75 176 PHE A O 1
ATOM 1380 N N . GLU A 1 177 ? 10.552 -1.834 -28.892 1.00 96.31 177 GLU A N 1
ATOM 1381 C CA . GLU A 1 177 ? 10.836 -3.265 -28.918 1.00 96.31 177 GLU A CA 1
ATOM 1382 C C . GLU A 1 177 ? 11.127 -3.770 -27.504 1.00 96.31 177 GLU A C 1
ATOM 1384 O O . GLU A 1 177 ? 10.524 -4.745 -27.063 1.00 96.31 177 GLU A O 1
ATOM 1389 N N . ARG A 1 178 ? 11.956 -3.042 -26.747 1.00 95.00 178 ARG A N 1
ATOM 1390 C CA . ARG A 1 178 ? 12.295 -3.393 -25.367 1.00 95.00 178 ARG A CA 1
ATOM 1391 C C . ARG A 1 178 ? 11.092 -3.311 -24.429 1.00 95.00 178 ARG A C 1
ATOM 1393 O O . ARG A 1 178 ? 10.872 -4.215 -23.629 1.00 95.00 178 ARG A O 1
ATOM 1400 N N . ILE A 1 179 ? 10.284 -2.257 -24.544 1.00 95.56 179 ILE A N 1
ATOM 1401 C CA . ILE A 1 179 ? 9.047 -2.118 -23.756 1.00 95.56 179 ILE A CA 1
ATOM 1402 C C . ILE A 1 179 ? 8.084 -3.267 -24.085 1.00 95.56 179 ILE A C 1
ATOM 1404 O O . ILE A 1 179 ? 7.500 -3.867 -23.181 1.00 95.56 179 ILE A O 1
ATOM 1408 N N . ARG A 1 180 ? 7.951 -3.623 -25.369 1.00 96.50 180 ARG A N 1
ATOM 1409 C CA . ARG A 1 180 ? 7.123 -4.745 -25.825 1.00 96.50 180 ARG A CA 1
ATOM 1410 C C . ARG A 1 180 ? 7.613 -6.082 -25.264 1.00 96.50 180 ARG A C 1
ATOM 1412 O O . ARG A 1 180 ? 6.789 -6.858 -24.789 1.00 96.50 180 ARG A O 1
ATOM 1419 N N . GLU A 1 181 ? 8.922 -6.335 -25.271 1.00 96.75 181 GLU A N 1
ATOM 1420 C CA . GLU A 1 181 ? 9.538 -7.526 -24.661 1.00 96.75 181 GLU A CA 1
ATOM 1421 C C . GLU A 1 181 ? 9.228 -7.635 -23.161 1.00 96.75 181 GLU A C 1
ATOM 1423 O O . GLU A 1 181 ? 8.956 -8.722 -22.652 1.00 96.75 181 GLU A O 1
ATOM 1428 N N . TRP A 1 182 ? 9.239 -6.511 -22.444 1.00 97.25 182 TRP A N 1
ATOM 1429 C CA . TRP A 1 182 ? 8.968 -6.475 -21.007 1.00 97.25 182 TRP A CA 1
ATOM 1430 C C . TRP A 1 182 ? 7.489 -6.464 -20.645 1.00 97.25 182 TRP A C 1
ATOM 1432 O O . TRP A 1 182 ? 7.153 -6.766 -19.502 1.00 97.25 182 TRP A O 1
ATOM 1442 N N . THR A 1 183 ? 6.603 -6.146 -21.590 1.00 96.88 183 THR A N 1
ATOM 1443 C CA . THR A 1 183 ? 5.169 -5.944 -21.338 1.00 96.88 183 THR A CA 1
ATOM 1444 C C . THR A 1 183 ? 4.518 -7.100 -20.569 1.00 96.88 183 THR A C 1
ATOM 1446 O O . THR A 1 183 ? 3.825 -6.810 -19.594 1.00 96.88 183 THR A O 1
ATOM 1449 N N . PRO A 1 184 ? 4.742 -8.391 -20.898 1.00 97.62 184 PRO A N 1
ATOM 1450 C CA . PRO A 1 184 ? 4.144 -9.484 -20.129 1.00 97.62 184 PRO A CA 1
ATOM 1451 C C . PRO A 1 184 ? 4.548 -9.451 -18.649 1.00 97.62 184 PRO A C 1
ATOM 1453 O O . PRO A 1 184 ? 3.699 -9.556 -17.768 1.00 97.62 184 PRO A O 1
ATOM 1456 N N . TRP A 1 185 ? 5.835 -9.233 -18.375 1.00 97.69 185 TRP A N 1
ATOM 1457 C CA . TRP A 1 185 ? 6.385 -9.196 -17.020 1.00 97.69 185 TRP A CA 1
ATOM 1458 C C . TRP A 1 185 ? 5.978 -7.932 -16.261 1.00 97.69 185 TRP A C 1
ATOM 1460 O O . TRP A 1 185 ? 5.647 -8.015 -15.082 1.00 97.69 185 TRP A O 1
ATOM 1470 N N . LEU A 1 186 ? 5.921 -6.784 -16.946 1.00 96.25 186 LEU A N 1
ATOM 1471 C CA . LEU A 1 186 ? 5.405 -5.530 -16.395 1.00 96.25 186 LEU A CA 1
ATOM 1472 C C . LEU A 1 186 ? 3.955 -5.690 -15.948 1.00 96.25 186 LEU A C 1
ATOM 1474 O O . LEU A 1 186 ? 3.624 -5.326 -14.825 1.00 96.25 186 LEU A O 1
ATOM 1478 N N . LEU A 1 187 ? 3.096 -6.259 -16.798 1.00 98.19 187 LEU A N 1
ATOM 1479 C CA . LEU A 1 187 ? 1.687 -6.457 -16.465 1.00 98.19 187 LEU A CA 1
ATOM 1480 C C . LEU A 1 187 ? 1.516 -7.414 -15.283 1.00 98.19 187 LEU A C 1
ATOM 1482 O O . LEU A 1 187 ? 0.735 -7.114 -14.384 1.00 98.19 187 LEU A O 1
ATOM 1486 N N . ILE A 1 188 ? 2.262 -8.524 -15.250 1.00 98.25 188 ILE A N 1
ATOM 1487 C CA . ILE A 1 188 ? 2.233 -9.472 -14.125 1.00 98.25 188 ILE A CA 1
ATOM 1488 C C . ILE A 1 188 ? 2.643 -8.775 -12.825 1.00 98.25 188 ILE A C 1
ATOM 1490 O O . ILE A 1 188 ? 1.896 -8.832 -11.848 1.00 98.25 188 ILE A O 1
ATOM 1494 N N . PHE A 1 189 ? 3.786 -8.081 -12.829 1.00 97.50 189 PHE A N 1
ATOM 1495 C CA . PHE A 1 189 ? 4.281 -7.362 -11.658 1.00 97.50 189 PHE A CA 1
ATOM 1496 C C . PHE A 1 189 ? 3.275 -6.309 -11.187 1.00 97.50 189 PHE A C 1
ATOM 1498 O O . PHE A 1 189 ? 2.849 -6.335 -10.038 1.00 97.50 189 PHE A O 1
ATOM 1505 N N . CYS A 1 190 ? 2.866 -5.399 -12.075 1.00 97.88 190 CYS A N 1
ATOM 1506 C CA . CYS A 1 190 ? 2.082 -4.222 -11.704 1.00 97.88 190 CYS A CA 1
ATOM 1507 C C . CYS A 1 190 ? 0.659 -4.590 -11.269 1.00 97.88 190 CYS A C 1
ATOM 1509 O O . CYS A 1 190 ? 0.115 -3.974 -10.358 1.00 97.88 190 CYS A O 1
ATOM 1511 N N . LEU A 1 191 ? 0.038 -5.608 -11.879 1.00 98.38 191 LEU A N 1
ATOM 1512 C CA . LEU A 1 191 ? -1.282 -6.081 -11.445 1.00 98.38 191 LEU A CA 1
ATOM 1513 C C . LEU A 1 191 ? -1.215 -6.771 -10.078 1.00 98.38 191 LEU A C 1
ATOM 1515 O O . LEU A 1 191 ? -2.098 -6.550 -9.246 1.00 98.38 191 LEU A O 1
ATOM 1519 N N . ALA A 1 192 ? -0.179 -7.583 -9.835 1.00 97.75 192 ALA A N 1
ATOM 1520 C CA . ALA A 1 192 ? 0.039 -8.212 -8.536 1.00 97.75 192 ALA A CA 1
ATOM 1521 C C . ALA A 1 192 ? 0.321 -7.158 -7.454 1.00 97.75 192 ALA A C 1
ATOM 1523 O O . ALA A 1 192 ? -0.344 -7.157 -6.415 1.00 97.75 192 ALA A O 1
ATOM 1524 N N . ASN A 1 193 ? 1.239 -6.228 -7.731 1.00 97.44 193 ASN A N 1
ATOM 1525 C CA . ASN A 1 193 ? 1.628 -5.163 -6.813 1.00 97.44 193 ASN A CA 1
ATOM 1526 C C . ASN A 1 193 ? 0.463 -4.219 -6.516 1.00 97.44 193 ASN A C 1
ATOM 1528 O O . ASN A 1 193 ? 0.081 -4.072 -5.359 1.00 97.44 193 ASN A O 1
ATOM 1532 N N . GLY A 1 194 ? -0.189 -3.677 -7.548 1.00 97.44 194 GLY A N 1
ATOM 1533 C CA . GLY A 1 194 ? -1.303 -2.751 -7.375 1.00 97.44 194 GLY A CA 1
ATOM 1534 C C . GLY A 1 194 ? -2.470 -3.353 -6.591 1.00 97.44 194 GLY A C 1
ATOM 1535 O O . GLY A 1 194 ? -3.079 -2.677 -5.764 1.00 97.44 194 GLY A O 1
ATOM 1536 N N . PHE A 1 195 ? -2.772 -4.643 -6.767 1.00 98.31 195 PHE A N 1
ATOM 1537 C CA . PHE A 1 195 ? -3.765 -5.314 -5.923 1.00 98.31 195 PHE A CA 1
ATOM 1538 C C . PHE A 1 195 ? -3.288 -5.470 -4.475 1.00 98.31 195 PHE A C 1
ATOM 1540 O O . PHE A 1 195 ? -4.034 -5.164 -3.539 1.00 98.31 195 PHE A O 1
ATOM 1547 N N . MET A 1 196 ? -2.064 -5.968 -4.294 1.00 97.31 196 MET A N 1
ATOM 1548 C CA . MET A 1 196 ? -1.460 -6.227 -2.991 1.00 97.31 196 MET A CA 1
ATOM 1549 C C . MET A 1 196 ? -1.358 -4.948 -2.152 1.00 97.31 196 MET A C 1
ATOM 1551 O O . MET A 1 196 ? -1.820 -4.921 -1.008 1.00 97.31 196 MET A O 1
ATOM 1555 N N . GLU A 1 197 ? -0.809 -3.878 -2.722 1.00 97.25 197 GLU A N 1
ATOM 1556 C CA . GLU A 1 197 ? -0.618 -2.601 -2.044 1.00 97.25 197 GLU A CA 1
ATOM 1557 C C . GLU A 1 197 ? -1.946 -1.921 -1.708 1.00 97.25 197 GLU A C 1
ATOM 1559 O O . GLU A 1 197 ? -2.124 -1.420 -0.597 1.00 97.25 197 GLU A O 1
ATOM 1564 N N . GLU A 1 198 ? -2.936 -1.950 -2.603 1.00 98.38 198 GLU A N 1
ATOM 1565 C CA . GLU A 1 198 ? -4.256 -1.395 -2.292 1.00 98.38 198 GLU A CA 1
ATOM 1566 C C . GLU A 1 198 ? -4.968 -2.187 -1.191 1.00 98.38 198 GLU A C 1
ATOM 1568 O O . GLU A 1 198 ? -5.604 -1.594 -0.309 1.00 98.38 198 GLU A O 1
ATOM 1573 N N . LEU A 1 199 ? -4.825 -3.516 -1.176 1.00 98.25 199 LEU A N 1
ATOM 1574 C CA . LEU A 1 199 ? -5.361 -4.358 -0.109 1.00 98.25 199 LEU A CA 1
ATOM 1575 C C . LEU A 1 199 ? -4.696 -4.043 1.237 1.00 98.25 199 LEU A C 1
ATOM 1577 O O . LEU A 1 199 ? -5.403 -3.851 2.234 1.00 98.25 199 LEU A O 1
ATOM 1581 N N . ILE A 1 200 ? -3.364 -3.963 1.274 1.00 96.06 200 ILE A N 1
ATOM 1582 C CA . ILE A 1 200 ? -2.619 -3.789 2.521 1.00 96.06 200 ILE A CA 1
ATOM 1583 C C . ILE A 1 200 ? -2.681 -2.357 3.046 1.00 96.06 200 ILE A C 1
ATOM 1585 O O . ILE A 1 200 ? -2.785 -2.173 4.251 1.00 96.06 200 ILE A O 1
ATOM 1589 N N . ALA A 1 201 ? -2.673 -1.342 2.182 1.00 91.94 201 ALA A N 1
ATOM 1590 C CA . ALA A 1 201 ? -2.606 0.054 2.603 1.00 91.94 201 ALA A CA 1
ATOM 1591 C C . ALA A 1 201 ? -3.992 0.677 2.833 1.00 91.94 201 ALA A C 1
ATOM 1593 O O . ALA A 1 201 ? -4.138 1.558 3.683 1.00 91.94 201 ALA A O 1
ATOM 1594 N N . ARG A 1 202 ? -5.032 0.224 2.116 1.00 95.69 202 ARG A N 1
ATOM 1595 C CA . ARG A 1 202 ? -6.397 0.771 2.246 1.00 95.69 202 ARG A CA 1
ATOM 1596 C C . ARG A 1 202 ? -7.441 -0.287 2.545 1.00 95.69 202 ARG A C 1
ATOM 1598 O O . ARG A 1 202 ? -8.292 -0.044 3.399 1.00 95.69 202 ARG A O 1
ATOM 1605 N N . GLY A 1 203 ? -7.383 -1.445 1.891 1.00 97.50 203 GLY A N 1
ATOM 1606 C CA . GLY A 1 203 ? -8.336 -2.541 2.078 1.00 97.50 203 GLY A CA 1
ATOM 1607 C C . GLY A 1 203 ? -8.516 -2.888 3.545 1.00 97.50 203 GLY A C 1
ATOM 1608 O O . GLY A 1 203 ? -9.622 -2.809 4.075 1.00 97.50 203 GLY A O 1
ATOM 1609 N N . LEU A 1 204 ? -7.416 -3.167 4.236 1.00 97.88 204 LEU A N 1
ATOM 1610 C CA . LEU A 1 204 ? -7.438 -3.496 5.655 1.00 97.88 204 LEU A CA 1
ATOM 1611 C C . LEU A 1 204 ? -7.870 -2.315 6.544 1.00 97.88 204 LEU A C 1
ATOM 1613 O O . LEU A 1 204 ? -8.604 -2.525 7.508 1.00 97.88 204 LEU A O 1
ATOM 1617 N N . PHE A 1 205 ? -7.498 -1.081 6.218 1.00 98.31 205 PHE A N 1
ATOM 1618 C CA . PHE A 1 205 ? -7.584 0.042 7.158 1.00 98.31 205 PHE A CA 1
ATOM 1619 C C . PHE A 1 205 ? -8.795 0.959 6.966 1.00 98.31 205 PHE A C 1
ATOM 1621 O O . PHE A 1 205 ? -9.480 1.313 7.927 1.00 98.31 205 PHE A O 1
ATOM 1628 N N . LEU A 1 206 ? -9.097 1.334 5.725 1.00 97.31 206 LEU A N 1
ATOM 1629 C CA . LEU A 1 206 ? -9.896 2.516 5.402 1.00 97.31 206 LEU A CA 1
ATOM 1630 C C . LEU A 1 206 ? -11.305 2.472 6.008 1.00 97.31 206 LEU A C 1
ATOM 1632 O O . LEU A 1 206 ? -11.745 3.432 6.635 1.00 97.31 206 LEU A O 1
ATOM 1636 N N . LYS A 1 207 ? -12.001 1.335 5.886 1.00 97.06 207 LYS A N 1
ATOM 1637 C CA . LYS A 1 207 ? -13.333 1.127 6.484 1.00 97.06 207 LYS A CA 1
ATOM 1638 C C . LYS A 1 207 ? -13.314 1.075 8.001 1.00 97.06 207 LYS A C 1
ATOM 1640 O O . LYS A 1 207 ? -14.287 1.457 8.638 1.00 97.06 207 LYS A O 1
ATOM 1645 N N . LYS A 1 208 ? -12.225 0.584 8.580 1.00 97.38 208 LYS A N 1
ATOM 1646 C CA . LYS A 1 208 ? -12.104 0.393 10.025 1.00 97.38 208 LYS A CA 1
ATOM 1647 C C . LYS A 1 208 ? -11.738 1.685 10.743 1.00 97.38 208 LYS A C 1
ATOM 1649 O O . LYS A 1 208 ? -12.038 1.826 11.920 1.00 97.38 208 LYS A O 1
ATOM 1654 N N . PHE A 1 209 ? -11.158 2.649 10.032 1.00 98.19 209 PHE A N 1
ATOM 1655 C CA . PHE A 1 209 ? -10.922 3.998 10.548 1.00 98.19 209 PHE A CA 1
ATOM 1656 C C . PHE A 1 209 ? -12.157 4.903 10.450 1.00 98.19 209 PHE A C 1
ATOM 1658 O O . PHE A 1 209 ? -12.284 5.839 11.241 1.00 98.19 209 PHE A O 1
ATOM 1665 N N . GLN A 1 210 ? -13.073 4.635 9.513 1.00 97.12 210 GLN A N 1
ATOM 1666 C CA . GLN A 1 210 ? -14.241 5.486 9.246 1.00 97.12 210 GLN A CA 1
ATOM 1667 C C . GLN A 1 210 ? -15.144 5.737 10.464 1.00 97.12 210 GLN A C 1
ATOM 1669 O O . GLN A 1 210 ? -15.526 6.893 10.643 1.00 97.12 210 GLN A O 1
ATOM 1674 N N . PRO A 1 211 ? -15.450 4.749 11.330 1.00 95.69 211 PRO A N 1
ATOM 1675 C CA . PRO A 1 211 ? -16.242 4.990 12.538 1.00 95.69 211 PRO A CA 1
ATOM 1676 C C . PRO A 1 211 ? -15.624 6.024 13.489 1.00 95.69 211 PRO A C 1
ATOM 1678 O O . PRO A 1 211 ? -16.348 6.675 14.233 1.00 95.69 211 PRO A O 1
ATOM 1681 N N . PHE A 1 212 ? -14.299 6.198 13.449 1.00 97.00 212 PHE A N 1
ATOM 1682 C CA . PHE A 1 212 ? -13.569 7.085 14.356 1.00 97.00 212 PHE A CA 1
ATOM 1683 C C . PHE A 1 212 ? -13.262 8.446 13.741 1.00 97.00 212 PHE A C 1
ATOM 1685 O O . PHE A 1 212 ? -13.320 9.474 14.412 1.00 97.00 212 PHE A O 1
ATOM 1692 N N . LEU A 1 213 ? -12.906 8.455 12.457 1.00 97.31 213 LEU A N 1
ATOM 1693 C CA . LEU A 1 213 ? -12.363 9.630 11.776 1.00 97.31 213 LEU A CA 1
ATOM 1694 C C . LEU A 1 213 ? -13.329 10.236 10.752 1.00 97.31 213 LEU A C 1
ATOM 1696 O O . LEU A 1 213 ? -13.191 11.403 10.383 1.00 97.31 213 LEU A O 1
ATOM 1700 N N . GLY A 1 214 ? -14.313 9.462 10.298 1.00 96.44 214 GLY A N 1
ATOM 1701 C CA . GLY A 1 214 ? -15.092 9.765 9.105 1.00 96.44 214 GLY A CA 1
ATOM 1702 C C . GLY A 1 214 ? -14.298 9.549 7.811 1.00 96.44 214 GLY A C 1
ATOM 1703 O O . GLY A 1 214 ? -13.076 9.415 7.799 1.00 96.44 214 GLY A O 1
ATOM 1704 N N . THR A 1 215 ? -15.017 9.539 6.690 1.00 96.44 215 THR A N 1
ATOM 1705 C CA . THR A 1 215 ? -14.518 9.184 5.350 1.00 96.44 215 THR A CA 1
ATOM 1706 C C . THR A 1 215 ? -13.242 9.919 4.939 1.00 96.44 215 THR A C 1
ATOM 1708 O O . THR A 1 215 ? -12.270 9.279 4.533 1.00 96.44 215 THR A O 1
ATOM 1711 N N . PHE A 1 216 ? -13.230 11.250 5.068 1.00 97.44 216 PHE A N 1
ATOM 1712 C CA . PHE A 1 216 ? -12.115 12.082 4.613 1.00 97.44 216 PHE A CA 1
ATOM 1713 C C . PHE A 1 216 ? -10.837 11.834 5.421 1.00 97.44 216 PHE A C 1
ATOM 1715 O O . PHE A 1 216 ? -9.800 11.515 4.848 1.00 97.44 216 PHE A O 1
ATOM 1722 N N . LEU A 1 217 ? -10.914 11.925 6.752 1.00 98.19 217 LEU A N 1
ATOM 1723 C CA . LEU A 1 217 ? -9.738 11.772 7.609 1.00 98.19 217 LEU A CA 1
ATOM 1724 C C . LEU A 1 217 ? -9.195 10.338 7.591 1.00 98.19 217 LEU A C 1
ATOM 1726 O O . LEU A 1 217 ? -7.985 10.163 7.668 1.00 98.19 217 LEU A O 1
ATOM 1730 N N . SER A 1 218 ? -10.047 9.319 7.424 1.00 98.44 218 SER A N 1
ATOM 1731 C CA . SER A 1 218 ? -9.570 7.948 7.197 1.00 98.44 218 SER A CA 1
ATOM 1732 C C . SER A 1 218 ? -8.722 7.835 5.932 1.00 98.44 218 SER A C 1
ATOM 1734 O O . SER A 1 218 ? -7.670 7.206 5.977 1.00 98.44 218 SER A O 1
ATOM 1736 N N . ASN A 1 219 ? -9.157 8.460 4.830 1.00 98.75 219 ASN A N 1
ATOM 1737 C CA . ASN A 1 219 ? -8.395 8.471 3.580 1.00 98.75 219 ASN A CA 1
ATOM 1738 C C . ASN A 1 219 ? -7.084 9.254 3.729 1.00 98.75 219 ASN A C 1
ATOM 1740 O O . ASN A 1 219 ? -6.030 8.802 3.289 1.00 98.75 219 ASN A O 1
ATOM 1744 N N . LEU A 1 220 ? -7.141 10.397 4.417 1.00 98.75 220 LEU A N 1
ATOM 1745 C CA . LEU A 1 220 ? -5.970 11.223 4.684 1.00 98.75 220 LEU A CA 1
ATOM 1746 C C . LEU A 1 220 ? -4.896 10.454 5.467 1.00 98.75 220 LEU A C 1
ATOM 1748 O O . LEU A 1 220 ? -3.743 10.461 5.051 1.00 98.75 220 LEU A O 1
ATOM 1752 N N . VAL A 1 221 ? -5.261 9.742 6.544 1.00 98.62 221 VAL A N 1
ATOM 1753 C CA . VAL A 1 221 ? -4.305 8.913 7.305 1.00 98.62 221 VAL A CA 1
ATOM 1754 C C . VAL A 1 221 ? -3.649 7.873 6.399 1.00 98.62 221 VAL A C 1
ATOM 1756 O O . VAL A 1 221 ? -2.424 7.788 6.364 1.00 98.62 221 VAL A O 1
ATOM 1759 N N . THR A 1 222 ? -4.438 7.107 5.638 1.00 98.38 222 THR A N 1
ATOM 1760 C CA . THR A 1 222 ? -3.881 6.066 4.761 1.00 98.38 222 THR A CA 1
ATOM 1761 C C . THR A 1 222 ? -2.990 6.650 3.667 1.00 98.38 222 THR A C 1
ATOM 1763 O O . THR A 1 222 ? -1.971 6.052 3.341 1.00 98.38 222 THR A O 1
ATOM 1766 N N . ALA A 1 223 ? -3.319 7.832 3.135 1.00 98.69 223 ALA A N 1
ATOM 1767 C CA . ALA A 1 223 ? -2.514 8.490 2.112 1.00 98.69 223 ALA A CA 1
ATOM 1768 C C . ALA A 1 223 ? -1.182 9.026 2.656 1.00 98.69 223 ALA A C 1
ATOM 1770 O O . ALA A 1 223 ? -0.152 8.854 2.004 1.00 98.69 223 ALA A O 1
ATOM 1771 N N . ILE A 1 224 ? -1.181 9.618 3.857 1.00 98.62 224 ILE A N 1
ATOM 1772 C CA . ILE A 1 224 ? 0.051 10.070 4.522 1.00 98.62 224 ILE A CA 1
ATOM 1773 C C . ILE A 1 224 ? 0.964 8.874 4.801 1.00 98.62 224 ILE A C 1
ATOM 1775 O O . ILE A 1 224 ? 2.131 8.900 4.418 1.00 98.62 224 ILE A O 1
ATOM 1779 N N . VAL A 1 225 ? 0.431 7.818 5.429 1.00 98.12 225 VAL A N 1
ATOM 1780 C CA . VAL A 1 225 ? 1.202 6.609 5.764 1.00 98.12 225 VAL A CA 1
ATOM 1781 C C . VAL A 1 225 ? 1.802 5.989 4.509 1.00 98.12 225 VAL A C 1
ATOM 1783 O O . VAL A 1 225 ? 2.999 5.722 4.479 1.00 98.12 225 VAL A O 1
ATOM 1786 N N . PHE A 1 226 ? 0.991 5.816 3.465 1.00 96.69 226 PHE A N 1
ATOM 1787 C CA . PHE A 1 226 ? 1.450 5.253 2.204 1.00 96.69 226 PHE A CA 1
ATOM 1788 C C . PHE A 1 226 ? 2.575 6.078 1.581 1.00 96.69 226 PHE A C 1
ATOM 1790 O O . PHE A 1 226 ? 3.590 5.522 1.187 1.00 96.69 226 PHE A O 1
ATOM 1797 N N . SER A 1 227 ? 2.435 7.402 1.538 1.00 96.19 227 SER A N 1
ATOM 1798 C CA . SER A 1 227 ? 3.437 8.261 0.899 1.00 96.19 227 SER A CA 1
ATOM 1799 C C . SER A 1 227 ? 4.750 8.264 1.678 1.00 96.19 227 SER A C 1
ATOM 1801 O O . SER A 1 227 ? 5.811 8.057 1.102 1.00 96.19 227 SER A O 1
ATOM 1803 N N . ILE A 1 228 ? 4.691 8.421 3.005 1.00 94.25 228 ILE A N 1
ATOM 1804 C CA . ILE A 1 228 ? 5.891 8.448 3.855 1.00 94.25 228 ILE A CA 1
ATOM 1805 C C . ILE A 1 228 ? 6.609 7.092 3.866 1.00 94.25 228 ILE A C 1
ATOM 1807 O O . ILE A 1 228 ? 7.836 7.061 3.931 1.00 94.25 228 ILE A O 1
ATOM 1811 N N . ALA A 1 229 ? 5.883 5.976 3.734 1.00 90.06 229 ALA A N 1
ATOM 1812 C CA . ALA A 1 229 ? 6.491 4.650 3.612 1.00 90.06 229 ALA A CA 1
ATOM 1813 C C . ALA A 1 229 ? 7.424 4.512 2.390 1.00 90.06 229 ALA A C 1
ATOM 1815 O O . ALA A 1 229 ? 8.246 3.602 2.363 1.00 90.06 229 ALA A O 1
ATOM 1816 N N . HIS A 1 230 ? 7.353 5.437 1.426 1.00 90.69 230 HIS A N 1
ATOM 1817 C CA . HIS A 1 230 ? 8.199 5.469 0.234 1.00 90.69 230 HIS A CA 1
ATOM 1818 C C . HIS A 1 230 ? 9.337 6.504 0.302 1.00 90.69 230 HIS A C 1
ATOM 1820 O O . HIS A 1 230 ? 9.983 6.779 -0.704 1.00 90.69 230 HIS A O 1
ATOM 1826 N N . VAL A 1 231 ? 9.628 7.095 1.466 1.00 88.75 231 VAL A N 1
ATOM 1827 C CA . VAL A 1 231 ? 10.674 8.132 1.586 1.00 88.75 231 VAL A CA 1
ATOM 1828 C C . VAL A 1 231 ? 12.083 7.640 1.213 1.00 88.75 231 VAL A C 1
ATOM 1830 O O . VAL A 1 231 ? 12.935 8.445 0.857 1.00 88.75 231 VAL A O 1
ATOM 1833 N N . GLY A 1 232 ? 12.354 6.333 1.275 1.00 82.06 232 GLY A N 1
ATOM 1834 C CA . GLY A 1 232 ? 13.677 5.777 0.969 1.00 82.06 232 GLY A CA 1
ATOM 1835 C C . GLY A 1 232 ? 13.827 5.166 -0.424 1.00 82.06 232 GLY A C 1
ATOM 1836 O O . GLY A 1 232 ? 14.777 4.416 -0.640 1.00 82.06 232 GLY A O 1
ATOM 1837 N N . VAL A 1 233 ? 12.902 5.417 -1.353 1.00 84.75 233 VAL A N 1
ATOM 1838 C CA . VAL A 1 233 ? 12.993 4.849 -2.706 1.00 84.75 233 VAL A CA 1
ATOM 1839 C C . VAL A 1 233 ? 14.222 5.373 -3.450 1.00 84.75 233 VAL A C 1
ATOM 1841 O O . VAL A 1 233 ? 14.547 6.558 -3.407 1.00 84.75 233 VAL A O 1
ATOM 1844 N N . THR A 1 234 ? 14.911 4.490 -4.170 1.00 84.31 234 THR A N 1
ATOM 1845 C CA . THR A 1 234 ? 16.160 4.818 -4.884 1.00 84.31 234 THR A CA 1
ATOM 1846 C C . THR A 1 234 ? 15.970 5.002 -6.389 1.00 84.31 234 THR A C 1
ATOM 1848 O O . THR A 1 234 ? 16.876 5.483 -7.073 1.00 84.31 234 THR A O 1
ATOM 1851 N N . TYR A 1 235 ? 14.787 4.659 -6.901 1.00 82.31 235 TYR A N 1
ATOM 1852 C CA . TYR A 1 235 ? 14.437 4.718 -8.319 1.00 82.31 235 TYR A CA 1
ATOM 1853 C C . TYR A 1 235 ? 13.908 6.085 -8.776 1.00 82.31 235 TYR A C 1
ATOM 1855 O O . TYR A 1 235 ? 13.714 6.263 -9.975 1.00 82.31 235 TYR A O 1
ATOM 1863 N N . SER A 1 236 ? 13.700 7.049 -7.868 1.00 86.31 236 SER A N 1
ATOM 1864 C CA . SER A 1 236 ? 13.335 8.427 -8.227 1.00 86.31 236 SER A CA 1
ATOM 1865 C C . SER A 1 236 ? 14.562 9.344 -8.278 1.00 86.31 236 SER A C 1
ATOM 1867 O O . SER A 1 236 ? 15.454 9.242 -7.429 1.00 86.31 236 SER A O 1
ATOM 1869 N N . SER A 1 237 ? 14.624 10.250 -9.259 1.00 85.94 237 SER A N 1
ATOM 1870 C CA . SER A 1 237 ? 15.628 11.332 -9.280 1.00 85.94 237 SER A CA 1
ATOM 1871 C C . SER A 1 237 ? 15.215 12.565 -8.474 1.00 85.94 237 SER A C 1
ATOM 1873 O O . SER A 1 237 ? 16.089 13.265 -7.969 1.00 85.94 237 SER A O 1
ATOM 1875 N N . ASP A 1 238 ? 13.913 12.795 -8.300 1.00 89.50 238 ASP A N 1
ATOM 1876 C CA . ASP A 1 238 ? 13.358 13.849 -7.448 1.00 89.50 238 ASP A CA 1
ATOM 1877 C C . ASP A 1 238 ? 12.395 13.229 -6.427 1.00 89.50 238 ASP A C 1
ATOM 1879 O O . ASP A 1 238 ? 11.237 12.906 -6.719 1.00 89.50 238 ASP A O 1
ATOM 1883 N N . LEU A 1 239 ? 12.902 13.019 -5.211 1.00 87.75 239 LEU A N 1
ATOM 1884 C CA . LEU A 1 239 ? 12.150 12.377 -4.138 1.00 87.75 239 LEU A CA 1
ATOM 1885 C C . LEU A 1 239 ? 10.957 13.227 -3.686 1.00 87.75 239 LEU A C 1
ATOM 1887 O O . LEU A 1 239 ? 9.885 12.677 -3.444 1.00 87.75 239 LEU A O 1
ATOM 1891 N N . LEU A 1 240 ? 11.113 14.550 -3.576 1.00 92.62 240 LEU A N 1
ATOM 1892 C CA . LEU A 1 240 ? 10.046 15.411 -3.066 1.00 92.62 240 LEU A CA 1
ATOM 1893 C C . LEU A 1 240 ? 8.869 15.437 -4.040 1.00 92.62 240 LEU A C 1
ATOM 1895 O O . LEU A 1 240 ? 7.732 15.202 -3.628 1.00 92.62 240 LEU A O 1
ATOM 1899 N N . THR A 1 241 ? 9.140 15.653 -5.330 1.00 91.88 241 THR A N 1
ATOM 1900 C CA . THR A 1 241 ? 8.102 15.605 -6.366 1.00 91.88 241 THR A CA 1
ATOM 1901 C C . THR A 1 241 ? 7.419 14.242 -6.392 1.00 91.88 241 THR A C 1
ATOM 1903 O O . THR A 1 241 ? 6.189 14.175 -6.418 1.00 91.88 241 THR A O 1
ATOM 1906 N N . PHE A 1 242 ? 8.192 13.153 -6.334 1.00 89.19 242 PHE A N 1
ATOM 1907 C CA . PHE A 1 242 ? 7.638 11.802 -6.286 1.00 89.19 242 PHE A CA 1
ATOM 1908 C C . PHE A 1 242 ? 6.682 11.618 -5.100 1.00 89.19 242 PHE A C 1
ATOM 1910 O O . PHE A 1 242 ? 5.558 11.165 -5.299 1.00 89.19 242 PHE A O 1
ATOM 1917 N N . LEU A 1 243 ? 7.071 12.035 -3.891 1.00 93.19 243 LEU A N 1
ATOM 1918 C CA . LEU A 1 243 ? 6.232 11.913 -2.696 1.00 93.19 243 LEU A CA 1
ATOM 1919 C C . LEU A 1 243 ? 4.950 12.753 -2.783 1.00 93.19 243 LEU A C 1
ATOM 1921 O O . LEU A 1 243 ? 3.893 12.294 -2.351 1.00 93.19 243 LEU A O 1
ATOM 1925 N N . VAL A 1 244 ? 5.011 13.957 -3.363 1.00 95.69 244 VAL A N 1
ATOM 1926 C CA . VAL A 1 244 ? 3.824 14.807 -3.564 1.00 95.69 244 VAL A CA 1
ATOM 1927 C C . VAL A 1 244 ? 2.856 14.168 -4.561 1.00 95.69 244 VAL A C 1
ATOM 1929 O O . VAL A 1 244 ? 1.656 14.087 -4.287 1.00 95.69 244 VAL A O 1
ATOM 1932 N N . VAL A 1 245 ? 3.363 13.670 -5.692 1.00 93.75 245 VAL A N 1
ATOM 1933 C CA . VAL A 1 245 ? 2.547 12.968 -6.696 1.00 93.75 245 VAL A CA 1
ATOM 1934 C C . VAL A 1 245 ? 1.936 11.702 -6.098 1.00 93.75 245 VAL A C 1
ATOM 1936 O O . VAL A 1 245 ? 0.733 11.476 -6.241 1.00 93.75 245 VAL A O 1
ATOM 1939 N N . LEU A 1 246 ? 2.733 10.919 -5.368 1.00 94.25 246 LEU A N 1
ATOM 1940 C CA . LEU A 1 246 ? 2.296 9.703 -4.689 1.00 94.25 246 LEU A CA 1
ATOM 1941 C C . LEU A 1 246 ? 1.205 9.990 -3.653 1.00 94.25 246 LEU A C 1
ATOM 1943 O O . LEU A 1 246 ? 0.238 9.238 -3.558 1.00 94.25 246 LEU A O 1
ATOM 1947 N N . PHE A 1 247 ? 1.310 11.100 -2.922 1.00 97.94 247 PHE A N 1
ATOM 1948 C CA . PHE A 1 247 ? 0.301 11.522 -1.955 1.00 97.94 247 PHE A CA 1
ATOM 1949 C C . PHE A 1 247 ? -1.033 11.885 -2.609 1.00 97.94 247 PHE A C 1
ATOM 1951 O O . PHE A 1 247 ? -2.090 11.439 -2.152 1.00 97.94 247 PHE A O 1
ATOM 1958 N N . VAL A 1 248 ? -1.008 12.640 -3.710 1.00 97.69 248 VAL A N 1
ATOM 1959 C CA . VAL A 1 248 ? -2.226 12.956 -4.474 1.00 97.69 248 VAL A CA 1
ATOM 1960 C C . VAL A 1 248 ? -2.834 11.684 -5.064 1.00 97.69 248 VAL A C 1
ATOM 1962 O O . VAL A 1 248 ? -4.039 11.458 -4.928 1.00 97.69 248 VAL A O 1
ATOM 1965 N N . PHE A 1 249 ? -2.006 10.820 -5.653 1.00 96.31 249 PHE A N 1
ATOM 1966 C CA . PHE A 1 249 ? -2.427 9.514 -6.153 1.00 96.31 249 PHE A CA 1
ATOM 1967 C C . PHE A 1 249 ? -3.094 8.682 -5.046 1.00 96.31 249 PHE A C 1
ATOM 1969 O O . PHE A 1 249 ? -4.207 8.186 -5.219 1.00 96.31 249 PHE A O 1
ATOM 1976 N N . ALA A 1 250 ? -2.471 8.609 -3.871 1.00 97.62 250 ALA A N 1
ATOM 1977 C CA . ALA A 1 250 ? -2.965 7.873 -2.719 1.00 97.62 250 ALA A CA 1
ATOM 1978 C C . ALA A 1 250 ? -4.337 8.361 -2.230 1.00 97.62 250 ALA A C 1
ATOM 1980 O O . ALA A 1 250 ? -5.179 7.539 -1.854 1.00 97.62 250 ALA A O 1
ATOM 1981 N N . LEU A 1 251 ? -4.573 9.678 -2.247 1.00 98.50 251 LEU A N 1
ATOM 1982 C CA . LEU A 1 251 ? -5.873 10.268 -1.928 1.00 98.50 251 LEU A CA 1
ATOM 1983 C C . LEU A 1 251 ? -6.936 9.892 -2.968 1.00 98.50 251 LEU A C 1
ATOM 1985 O O . LEU A 1 251 ? -8.061 9.552 -2.588 1.00 98.50 251 LEU A O 1
ATOM 1989 N N . LEU A 1 252 ? -6.593 9.935 -4.261 1.00 97.81 252 LEU A N 1
ATOM 1990 C CA . LEU A 1 252 ? -7.497 9.562 -5.354 1.00 97.81 252 LEU A CA 1
ATOM 1991 C C . LEU A 1 252 ? -7.868 8.076 -5.299 1.00 97.81 252 LEU A C 1
ATOM 1993 O O . LEU A 1 252 ? -9.049 7.742 -5.387 1.00 97.81 252 LEU A O 1
ATOM 1997 N N . ALA A 1 253 ? -6.885 7.202 -5.086 1.00 97.06 253 ALA A N 1
ATOM 1998 C CA . ALA A 1 253 ? -7.064 5.763 -4.914 1.00 97.06 253 ALA A CA 1
ATOM 1999 C C . ALA A 1 253 ? -8.070 5.456 -3.787 1.00 97.06 253 ALA A C 1
ATOM 2001 O O . ALA A 1 253 ? -9.122 4.842 -4.005 1.00 97.06 253 ALA A O 1
ATOM 2002 N N . GLY A 1 254 ? -7.840 6.009 -2.590 1.00 97.88 254 GLY A N 1
ATOM 2003 C CA . GLY A 1 254 ? -8.760 5.826 -1.468 1.00 97.88 254 GLY A CA 1
ATOM 2004 C C . GLY A 1 254 ? -10.143 6.450 -1.699 1.00 97.88 254 GLY A C 1
ATOM 2005 O O . GLY A 1 254 ? -11.153 5.866 -1.298 1.00 97.88 254 GLY A O 1
ATOM 2006 N N . PHE A 1 255 ? -10.233 7.576 -2.415 1.00 97.88 255 PHE A N 1
ATOM 2007 C CA . PHE A 1 255 ? -11.517 8.156 -2.820 1.00 97.88 255 PHE A CA 1
ATOM 2008 C C . PHE A 1 255 ? -12.298 7.218 -3.751 1.00 97.88 255 PHE A C 1
ATOM 2010 O O . PHE A 1 255 ? -13.481 6.961 -3.506 1.00 97.88 255 PHE A O 1
ATOM 2017 N N . VAL A 1 256 ? -11.653 6.667 -4.787 1.00 97.44 256 VAL A N 1
ATOM 2018 C CA . VAL A 1 256 ? -12.268 5.698 -5.710 1.00 97.44 256 VAL A CA 1
ATOM 2019 C C . VAL A 1 256 ? -12.770 4.484 -4.933 1.00 97.44 256 VAL A C 1
ATOM 2021 O O . VAL A 1 256 ? -13.919 4.068 -5.107 1.00 97.44 256 VAL A O 1
ATOM 2024 N N . MET A 1 257 ? -11.960 3.957 -4.017 1.00 97.94 257 MET A N 1
ATOM 2025 C CA . MET A 1 257 ? -12.308 2.808 -3.184 1.00 97.94 257 MET A CA 1
ATOM 2026 C C . MET A 1 257 ? -13.523 3.083 -2.286 1.00 97.94 257 MET A C 1
ATOM 2028 O O . MET A 1 257 ? -14.453 2.278 -2.237 1.00 97.94 257 MET A O 1
ATOM 2032 N N . GLN A 1 258 ? -13.593 4.254 -1.646 1.00 97.75 258 GLN A N 1
ATOM 2033 C CA . GLN A 1 258 ? -14.744 4.664 -0.829 1.00 97.75 258 GLN A CA 1
ATOM 2034 C C . GLN A 1 258 ? -16.008 4.904 -1.664 1.00 97.75 258 GLN A C 1
ATOM 2036 O O . GLN A 1 258 ? -17.108 4.557 -1.236 1.00 97.75 258 GLN A O 1
ATOM 2041 N N . LYS A 1 259 ? -15.880 5.490 -2.862 1.00 97.75 259 LYS A N 1
ATOM 2042 C CA . LYS A 1 259 ? -17.024 5.778 -3.745 1.00 97.75 259 LYS A CA 1
ATOM 2043 C C . LYS A 1 259 ? -17.614 4.532 -4.386 1.00 97.75 259 LYS A C 1
ATOM 2045 O O . LYS A 1 259 ? -18.834 4.469 -4.594 1.00 97.75 259 LYS A O 1
ATOM 2050 N N . THR A 1 260 ? -16.754 3.579 -4.724 1.00 97.88 260 THR A N 1
ATOM 2051 C CA . THR A 1 260 ? -17.129 2.329 -5.389 1.00 97.88 260 THR A CA 1
ATOM 2052 C C . THR A 1 260 ? -17.409 1.210 -4.400 1.00 97.88 260 THR A C 1
ATOM 2054 O O . THR A 1 260 ? -18.087 0.253 -4.760 1.00 97.88 260 THR A O 1
ATOM 2057 N N . ASP A 1 261 ? -16.957 1.346 -3.154 1.00 97.88 261 ASP A N 1
ATOM 2058 C CA . ASP A 1 261 ? -17.113 0.340 -2.110 1.00 97.88 261 ASP A CA 1
ATOM 2059 C C . ASP A 1 261 ? -16.515 -1.028 -2.513 1.00 97.88 261 ASP A C 1
ATOM 2061 O O . ASP A 1 261 ? -17.027 -2.092 -2.154 1.00 97.88 261 ASP A O 1
ATOM 2065 N N . ALA A 1 262 ? -15.426 -0.988 -3.288 1.00 97.88 262 ALA A N 1
ATOM 2066 C CA . ALA A 1 262 ? -14.638 -2.137 -3.723 1.00 97.88 262 ALA A CA 1
ATOM 2067 C C . ALA A 1 262 ? -13.188 -1.734 -4.043 1.00 97.88 262 ALA A C 1
ATOM 2069 O O . ALA A 1 262 ? -12.927 -0.581 -4.376 1.00 97.88 262 ALA A O 1
ATOM 2070 N N . LEU A 1 263 ? -12.251 -2.687 -3.985 1.00 97.56 263 LEU A N 1
ATOM 2071 C CA . LEU A 1 263 ? -10.837 -2.417 -4.284 1.00 97.56 263 LEU A CA 1
ATOM 2072 C C . LEU A 1 263 ? -10.485 -2.379 -5.778 1.00 97.56 263 LEU A C 1
ATOM 2074 O O . LEU A 1 263 ? -9.486 -1.774 -6.144 1.00 97.56 263 LEU A O 1
ATOM 2078 N N . TRP A 1 264 ? -11.285 -3.017 -6.641 1.00 97.38 264 TRP A N 1
ATOM 2079 C CA . TRP A 1 264 ? -10.895 -3.343 -8.024 1.00 97.38 264 TRP A CA 1
ATOM 2080 C C . TRP A 1 264 ? -10.431 -2.137 -8.844 1.00 97.38 264 TRP A C 1
ATOM 2082 O O . TRP A 1 264 ? -9.424 -2.214 -9.539 1.00 97.38 264 TRP A O 1
ATOM 2092 N N . GLY A 1 265 ? -11.156 -1.018 -8.748 1.00 97.44 265 GLY A N 1
ATOM 2093 C CA . GLY A 1 265 ? -10.808 0.201 -9.480 1.00 97.44 265 GLY A CA 1
ATOM 2094 C C . GLY A 1 265 ? -9.510 0.835 -8.990 1.00 97.44 265 GLY A C 1
ATOM 2095 O O . GLY A 1 265 ? -8.702 1.270 -9.803 1.00 97.44 265 GLY A O 1
ATOM 2096 N N . SER A 1 266 ? -9.298 0.835 -7.672 1.00 97.88 266 SER A N 1
ATOM 2097 C CA . SER A 1 266 ? -8.075 1.355 -7.055 1.00 97.88 266 SER A CA 1
ATOM 2098 C C . SER A 1 266 ? -6.865 0.511 -7.447 1.00 97.88 266 SER A C 1
ATOM 2100 O O . SER A 1 266 ? -5.871 1.049 -7.918 1.00 97.88 266 SER A O 1
ATOM 2102 N N . ALA A 1 267 ? -6.991 -0.818 -7.353 1.00 98.31 267 ALA A N 1
ATOM 2103 C CA . ALA A 1 267 ? -5.932 -1.765 -7.702 1.00 98.31 267 ALA A CA 1
ATOM 2104 C C . ALA A 1 267 ? -5.500 -1.642 -9.168 1.00 98.31 267 ALA A C 1
ATOM 2106 O O . ALA A 1 267 ? -4.311 -1.641 -9.472 1.00 98.31 267 ALA A O 1
ATOM 2107 N N . LEU A 1 268 ? -6.463 -1.494 -10.084 1.00 98.19 268 LEU A N 1
ATOM 2108 C CA . LEU A 1 268 ? -6.159 -1.325 -11.502 1.00 98.19 268 LEU A CA 1
ATOM 2109 C C . LEU A 1 268 ? -5.534 0.045 -11.796 1.00 98.19 268 LEU A C 1
ATOM 2111 O O . LEU A 1 268 ? -4.598 0.127 -12.583 1.00 98.19 268 LEU A O 1
ATOM 2115 N N . PHE A 1 269 ? -5.998 1.114 -11.142 1.00 97.62 269 PHE A N 1
ATOM 2116 C CA . PHE A 1 269 ? -5.365 2.426 -11.275 1.00 97.62 269 PHE A CA 1
ATOM 2117 C C . PHE A 1 269 ? -3.912 2.396 -10.767 1.00 97.62 269 PHE A C 1
ATOM 2119 O O . PHE A 1 269 ? -3.011 2.879 -11.451 1.00 97.62 269 PHE A O 1
ATOM 2126 N N . HIS A 1 270 ? -3.677 1.754 -9.622 1.00 98.06 270 HIS A N 1
ATOM 2127 C CA . HIS A 1 270 ? -2.349 1.538 -9.054 1.00 98.06 270 HIS A CA 1
ATOM 2128 C C . HIS A 1 270 ? -1.435 0.769 -10.004 1.00 98.06 270 HIS A C 1
ATOM 2130 O O . HIS A 1 270 ? -0.345 1.242 -10.300 1.00 98.06 270 HIS A O 1
ATOM 2136 N N . ALA A 1 271 ? -1.908 -0.329 -10.594 1.00 98.12 271 ALA A N 1
ATOM 2137 C CA . ALA A 1 271 ? -1.126 -1.077 -11.575 1.00 98.12 271 ALA A CA 1
ATOM 2138 C C . ALA A 1 271 ? -0.665 -0.209 -12.764 1.00 98.12 271 ALA A C 1
ATOM 2140 O O . ALA A 1 271 ? 0.424 -0.400 -13.293 1.00 98.12 271 ALA A O 1
ATOM 2141 N N . GLY A 1 272 ? -1.463 0.775 -13.189 1.00 96.56 272 GLY A N 1
ATOM 2142 C CA . GLY A 1 272 ? -1.024 1.724 -14.212 1.00 96.56 272 GLY A CA 1
ATOM 2143 C C . GLY A 1 272 ? 0.048 2.689 -13.719 1.00 96.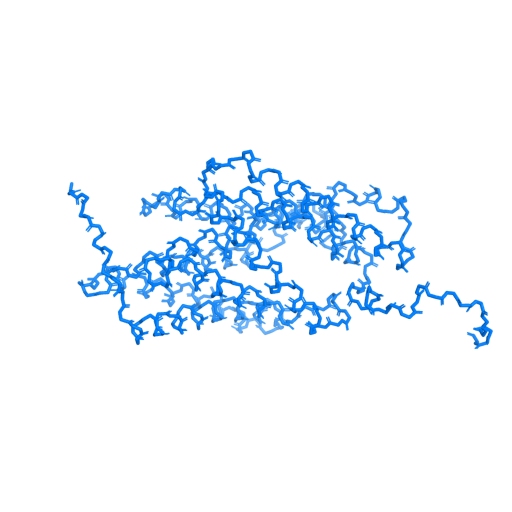56 272 GLY A C 1
ATOM 2144 O O . GLY A 1 272 ? 0.972 3.001 -14.466 1.00 96.56 272 GLY A O 1
ATOM 2145 N N . ALA A 1 273 ? -0.077 3.169 -12.479 1.00 94.56 273 ALA A N 1
ATOM 2146 C CA . ALA A 1 273 ? 0.928 4.019 -11.846 1.00 94.56 273 ALA A CA 1
ATOM 2147 C C . ALA A 1 273 ? 2.263 3.277 -11.675 1.00 94.56 273 ALA A C 1
ATOM 2149 O O . ALA A 1 273 ? 3.312 3.862 -11.923 1.00 94.56 273 ALA A O 1
ATOM 2150 N N . ASP A 1 274 ? 2.232 1.978 -11.376 1.00 95.25 274 ASP A N 1
ATOM 2151 C CA . ASP A 1 274 ? 3.442 1.158 -11.280 1.00 95.25 274 ASP A CA 1
ATOM 2152 C C . ASP A 1 274 ? 4.176 1.047 -12.621 1.00 95.25 274 ASP A C 1
ATOM 2154 O O . ASP A 1 274 ? 5.404 1.066 -12.652 1.00 95.25 274 ASP A O 1
ATOM 2158 N N . ILE A 1 275 ? 3.470 1.031 -13.758 1.00 94.56 275 ILE A N 1
ATOM 2159 C CA . ILE A 1 275 ? 4.121 1.030 -15.082 1.00 94.56 275 ILE A CA 1
ATOM 2160 C C . ILE A 1 275 ? 5.015 2.269 -15.266 1.00 94.56 275 ILE A C 1
ATOM 2162 O O . ILE A 1 275 ? 6.076 2.162 -15.886 1.00 94.56 275 ILE A O 1
ATOM 2166 N N . LEU A 1 276 ? 4.633 3.423 -14.698 1.00 89.00 276 LEU A N 1
ATOM 2167 C CA . LEU A 1 276 ? 5.414 4.664 -14.765 1.00 89.00 276 LEU A CA 1
ATOM 2168 C C . LEU A 1 276 ? 6.803 4.521 -14.132 1.00 89.00 276 LEU A C 1
ATOM 2170 O O . LEU A 1 276 ? 7.743 5.153 -14.603 1.00 89.00 276 LEU A O 1
ATOM 2174 N N . ILE A 1 277 ? 6.942 3.692 -13.096 1.00 90.00 277 ILE A N 1
ATOM 2175 C CA . ILE A 1 277 ? 8.212 3.481 -12.388 1.00 90.00 277 ILE A CA 1
ATOM 2176 C C . ILE A 1 277 ? 8.927 2.203 -12.848 1.00 90.00 277 ILE A C 1
ATOM 2178 O O . ILE A 1 277 ? 10.152 2.185 -12.989 1.00 90.00 277 ILE A O 1
ATOM 2182 N N . MET A 1 278 ? 8.177 1.139 -13.147 1.00 93.00 278 MET A N 1
ATOM 2183 C CA . MET A 1 278 ? 8.731 -0.196 -13.376 1.00 93.00 278 MET A CA 1
ATOM 2184 C C . MET A 1 278 ? 9.485 -0.323 -14.696 1.00 93.00 278 MET A C 1
ATOM 2186 O O . MET A 1 278 ? 10.457 -1.075 -14.760 1.00 93.00 278 MET A O 1
ATOM 2190 N N . ILE A 1 279 ? 9.112 0.435 -15.735 1.00 93.38 279 ILE A N 1
ATOM 2191 C CA . ILE A 1 279 ? 9.876 0.425 -16.993 1.00 93.38 279 ILE A CA 1
ATOM 2192 C C . ILE A 1 279 ? 11.309 0.930 -16.760 1.00 93.38 279 ILE A C 1
ATOM 2194 O O . ILE A 1 279 ? 12.261 0.335 -17.267 1.00 93.38 279 ILE A O 1
ATOM 2198 N N . GLY A 1 280 ? 11.480 1.994 -15.967 1.00 89.62 280 GLY A N 1
ATOM 2199 C CA . GLY A 1 280 ? 12.808 2.503 -15.624 1.00 89.62 280 GLY A CA 1
ATOM 2200 C C . GLY A 1 280 ? 13.584 1.547 -14.721 1.00 89.62 280 GLY A C 1
ATOM 2201 O O . GLY A 1 280 ? 14.761 1.303 -14.976 1.00 89.62 280 GLY A O 1
ATOM 2202 N N . ILE A 1 281 ? 12.917 0.918 -13.745 1.00 89.44 281 ILE A N 1
ATOM 2203 C CA . ILE A 1 281 ? 13.527 -0.110 -12.884 1.00 89.44 281 ILE A CA 1
ATOM 2204 C C . ILE A 1 281 ? 14.061 -1.282 -13.719 1.00 89.44 281 ILE A C 1
ATOM 2206 O O . ILE A 1 281 ? 15.213 -1.672 -13.544 1.00 89.44 281 ILE A O 1
ATOM 2210 N N . PHE A 1 282 ? 13.285 -1.793 -14.680 1.00 91.75 282 PHE A N 1
ATOM 2211 C CA . PHE A 1 282 ? 13.731 -2.866 -15.581 1.00 91.75 282 PHE A CA 1
ATOM 2212 C C . PHE A 1 282 ? 14.911 -2.449 -16.467 1.00 91.75 282 PHE A C 1
ATOM 2214 O O . PHE A 1 282 ? 15.752 -3.279 -16.814 1.00 91.75 282 PHE A O 1
ATOM 2221 N N . ALA A 1 283 ? 14.991 -1.166 -16.820 1.00 89.31 283 ALA A N 1
ATOM 2222 C CA . ALA A 1 283 ? 16.111 -0.593 -17.557 1.00 89.31 283 ALA A CA 1
ATOM 2223 C C . ALA A 1 283 ? 17.311 -0.208 -16.672 1.00 89.31 283 ALA A C 1
ATOM 2225 O O . ALA A 1 283 ? 18.357 0.148 -17.211 1.00 89.31 283 ALA A O 1
ATOM 2226 N N . GLY A 1 284 ? 17.189 -0.269 -15.341 1.00 86.12 284 GLY A N 1
ATOM 2227 C CA . GLY A 1 284 ? 18.225 0.186 -14.411 1.00 86.12 284 GLY A CA 1
ATOM 2228 C C . GLY A 1 284 ? 18.426 1.706 -14.400 1.00 86.12 284 GLY A C 1
ATOM 2229 O O . GLY A 1 284 ? 19.510 2.175 -14.054 1.00 86.12 284 GLY A O 1
ATOM 2230 N N . VAL A 1 285 ? 17.407 2.482 -14.784 1.00 83.12 285 VAL A N 1
ATOM 2231 C CA . VAL A 1 285 ? 17.444 3.952 -14.835 1.00 83.12 285 VAL A CA 1
ATOM 2232 C C . VAL A 1 285 ? 16.426 4.566 -13.876 1.00 83.12 285 VAL A C 1
ATOM 2234 O O . VAL A 1 285 ? 15.364 4.001 -13.614 1.00 83.12 285 VAL A O 1
ATOM 2237 N N . LYS A 1 286 ? 16.744 5.750 -13.345 1.00 80.62 286 LYS A N 1
ATOM 2238 C CA . LYS A 1 286 ? 15.827 6.484 -12.467 1.00 80.62 286 LYS A CA 1
ATOM 2239 C C . LYS A 1 286 ? 14.678 7.108 -13.263 1.00 80.62 286 LYS A C 1
ATOM 2241 O O . LYS A 1 286 ? 14.866 7.572 -14.384 1.00 80.62 286 LYS A O 1
ATOM 2246 N N . THR A 1 287 ? 13.502 7.134 -12.648 1.00 68.19 287 THR A N 1
ATOM 2247 C CA . THR A 1 287 ? 12.246 7.697 -13.166 1.00 68.19 287 THR A CA 1
ATOM 2248 C C . THR A 1 287 ? 11.866 8.950 -12.368 1.00 68.19 287 THR A C 1
ATOM 2250 O O . THR A 1 287 ? 12.422 9.188 -11.302 1.00 68.19 287 THR A O 1
ATOM 2253 N N . LEU A 1 288 ? 10.961 9.791 -12.886 1.00 60.78 288 LEU A N 1
ATOM 2254 C CA . LEU A 1 288 ? 10.563 11.090 -12.301 1.00 60.78 288 LEU A CA 1
ATOM 2255 C C . LEU A 1 288 ? 11.729 12.054 -11.955 1.00 60.78 288 LEU A C 1
ATOM 2257 O O . LEU A 1 288 ? 12.376 11.993 -10.909 1.00 60.78 288 LEU A O 1
ATOM 2261 N N . GLY A 1 289 ? 11.940 13.002 -12.868 1.00 45.03 289 GLY A N 1
ATOM 2262 C CA . GLY A 1 289 ? 12.915 14.101 -12.802 1.00 45.03 289 GLY A CA 1
ATOM 2263 C C . GLY A 1 289 ? 13.032 14.853 -14.132 1.00 45.03 289 GLY A C 1
ATOM 2264 O O . GLY A 1 289 ? 13.420 16.010 -14.152 1.00 45.03 289 GLY A O 1
ATOM 2265 N N . GLN A 1 290 ? 12.607 14.231 -15.239 1.00 39.22 290 GLN A N 1
ATOM 2266 C CA . GLN A 1 290 ? 12.538 14.875 -16.560 1.00 39.22 290 GLN A CA 1
ATOM 2267 C C . GLN A 1 290 ? 11.131 15.355 -16.957 1.00 39.22 290 GLN A C 1
ATOM 2269 O O . GLN A 1 290 ? 11.000 16.245 -17.784 1.00 39.22 290 GLN A O 1
ATOM 2274 N N . LEU A 1 291 ? 10.061 14.819 -16.356 1.00 36.78 291 LEU A N 1
ATOM 2275 C CA . LEU A 1 291 ? 8.673 15.153 -16.731 1.00 36.78 291 LEU A CA 1
ATOM 2276 C C . LEU A 1 291 ? 8.215 16.556 -16.291 1.00 36.78 291 LEU A C 1
ATOM 2278 O O . LEU A 1 291 ? 7.194 17.034 -16.776 1.00 36.78 291 LEU A O 1
ATOM 2282 N N . LEU A 1 292 ? 8.953 17.212 -15.388 1.00 34.00 292 LEU A N 1
ATOM 2283 C CA . LEU A 1 292 ? 8.691 18.593 -14.960 1.00 34.00 292 LEU A CA 1
ATOM 2284 C C . LEU A 1 292 ? 9.704 19.609 -15.500 1.00 34.00 292 LEU A C 1
ATOM 2286 O O . LEU A 1 292 ? 9.515 20.804 -15.275 1.00 34.00 292 LEU A O 1
ATOM 2290 N N . ASN A 1 293 ? 10.697 19.181 -16.288 1.00 30.34 293 ASN A N 1
ATOM 2291 C CA . ASN A 1 293 ? 11.452 20.101 -17.133 1.00 30.34 293 ASN A CA 1
ATOM 2292 C C . ASN A 1 293 ? 10.586 20.485 -18.342 1.00 30.34 293 ASN A C 1
ATOM 2294 O O . ASN A 1 293 ? 10.806 20.064 -19.474 1.00 30.34 293 ASN A O 1
ATOM 2298 N N . TRP A 1 294 ? 9.590 21.340 -18.105 1.00 26.56 294 TRP A N 1
ATOM 2299 C CA . TRP A 1 294 ? 8.849 22.032 -19.165 1.00 26.56 294 TRP A CA 1
ATOM 2300 C C . TRP A 1 294 ? 9.759 22.900 -20.055 1.00 26.56 294 TRP A C 1
ATOM 2302 O O . TRP A 1 294 ? 9.326 23.378 -21.100 1.00 26.56 294 TRP A O 1
ATOM 2312 N N . THR A 1 295 ? 11.026 23.077 -19.676 1.00 29.69 295 THR A N 1
ATOM 2313 C CA . THR A 1 295 ? 12.069 23.707 -20.489 1.00 29.69 295 THR A CA 1
ATOM 2314 C C . THR A 1 295 ? 12.538 22.838 -21.658 1.00 29.69 295 THR A C 1
ATOM 2316 O O . THR A 1 295 ? 12.988 23.391 -22.655 1.00 29.69 295 THR A O 1
ATOM 2319 N N . ASP A 1 296 ? 12.371 21.512 -21.599 1.00 30.23 296 ASP A N 1
ATOM 2320 C CA . ASP A 1 296 ? 12.924 20.590 -22.607 1.00 30.23 296 ASP A CA 1
ATOM 2321 C C . ASP A 1 296 ? 11.936 20.282 -23.758 1.00 30.23 296 ASP A C 1
ATOM 2323 O O . ASP A 1 296 ? 12.274 19.583 -24.713 1.00 30.23 296 ASP A O 1
ATOM 2327 N N . LEU A 1 297 ? 10.722 20.852 -23.714 1.00 25.42 297 LEU A N 1
ATOM 2328 C CA . LEU A 1 297 ? 9.734 20.834 -24.809 1.00 25.42 297 LEU A CA 1
ATOM 2329 C C . LEU A 1 297 ? 9.820 22.064 -25.734 1.00 25.42 297 LEU A C 1
ATOM 2331 O O . LEU A 1 297 ? 9.067 22.163 -26.703 1.00 25.42 297 LEU A O 1
ATOM 2335 N N . VAL A 1 298 ? 10.773 22.969 -25.490 1.00 23.62 298 VAL A N 1
ATOM 2336 C CA . VAL A 1 298 ? 11.158 24.031 -26.426 1.00 23.62 298 VAL A CA 1
ATOM 2337 C C . VAL A 1 298 ? 12.514 23.652 -27.014 1.00 23.62 298 VAL A C 1
ATOM 2339 O O . VAL A 1 298 ? 13.552 23.830 -26.390 1.00 23.62 298 VAL A O 1
ATOM 2342 N N . CYS A 1 299 ? 12.509 23.091 -28.223 1.00 21.45 299 CYS A N 1
ATOM 2343 C CA . CYS A 1 299 ? 13.731 22.867 -29.000 1.00 21.45 299 CYS A CA 1
ATOM 2344 C C . CYS A 1 299 ? 14.568 24.163 -29.040 1.00 21.45 299 CYS A C 1
ATOM 2346 O O . CYS A 1 299 ? 14.025 25.225 -29.358 1.00 21.45 299 CYS A O 1
ATOM 2348 N N . PRO A 1 300 ? 15.886 24.083 -28.790 1.00 26.14 300 PRO A N 1
ATOM 2349 C CA . PRO A 1 300 ? 16.782 24.228 -29.928 1.00 26.14 300 PRO A CA 1
ATOM 2350 C C . PRO A 1 300 ? 18.008 23.304 -29.887 1.00 26.14 300 PRO A C 1
ATOM 2352 O O . PRO A 1 300 ? 18.734 23.187 -28.904 1.00 26.14 300 PRO A O 1
ATOM 2355 N N . ARG A 1 301 ? 18.302 22.745 -31.065 1.00 25.39 301 ARG A N 1
ATOM 2356 C CA . ARG A 1 301 ? 19.662 22.445 -31.529 1.00 25.39 301 ARG A CA 1
ATOM 2357 C C . ARG A 1 301 ? 20.642 23.542 -31.085 1.00 25.39 301 ARG A C 1
ATOM 2359 O O . ARG A 1 301 ? 20.455 24.673 -31.518 1.00 25.39 301 ARG A O 1
ATOM 2366 N N . LEU A 1 302 ? 21.707 23.187 -30.359 1.00 24.64 302 LEU A N 1
ATOM 2367 C CA . LEU A 1 302 ? 23.101 23.682 -30.460 1.00 24.64 302 LEU A CA 1
ATOM 2368 C C . LEU A 1 302 ? 23.864 23.426 -29.148 1.00 24.64 302 LEU A C 1
ATOM 2370 O O . LEU A 1 302 ? 23.266 23.488 -28.086 1.00 24.64 302 LEU A O 1
ATOM 2374 N N . LEU A 1 303 ? 25.190 23.228 -29.271 1.00 24.19 303 LEU A N 1
ATOM 2375 C CA . LEU A 1 303 ? 26.207 22.847 -28.258 1.00 24.19 303 LEU A CA 1
ATOM 2376 C C . LEU A 1 303 ? 26.377 21.317 -28.147 1.00 24.19 303 LEU A C 1
ATOM 2378 O O . LEU A 1 303 ? 25.722 20.672 -27.347 1.00 24.19 303 LEU A O 1
ATOM 2382 N N . ARG A 1 304 ? 27.100 20.605 -29.031 1.00 24.75 304 ARG A N 1
ATOM 2383 C CA . ARG A 1 304 ? 28.523 20.700 -29.449 1.00 24.75 304 ARG A CA 1
ATOM 2384 C C . ARG A 1 304 ? 29.517 20.806 -28.274 1.00 24.75 304 ARG A C 1
ATOM 2386 O O . ARG A 1 304 ? 29.607 21.875 -27.685 1.00 24.75 304 ARG A O 1
ATOM 2393 N N . ARG A 1 305 ? 30.377 19.769 -28.171 1.00 25.34 305 ARG A N 1
ATOM 2394 C CA . ARG A 1 305 ? 31.626 19.618 -27.375 1.00 25.34 305 ARG A CA 1
ATOM 2395 C C . ARG A 1 305 ? 31.341 19.297 -25.893 1.00 25.34 305 ARG A C 1
ATOM 2397 O O . ARG A 1 305 ? 30.781 20.141 -25.214 1.00 25.34 305 ARG A O 1
ATOM 2404 N N . CYS A 1 306 ? 31.625 18.117 -25.344 1.00 30.25 306 CYS A N 1
ATOM 2405 C CA . CYS A 1 306 ? 32.656 17.105 -25.602 1.00 30.25 306 CYS A CA 1
ATOM 2406 C C . CYS A 1 306 ? 32.069 15.689 -25.569 1.00 30.25 306 CYS A C 1
ATOM 2408 O O . CYS A 1 306 ? 30.993 15.519 -24.956 1.00 30.25 306 CYS A O 1
#

Mean predicted aligned error: 6.51 Å

Radius of gyration: 20.76 Å; Cα contacts (8 Å, |Δi|>4): 385; chains: 1; bounding box: 61×47×59 Å

Sequence (306 aa):
MSTAQLSTTVLSRPHRAICFAVFLISGLTLFLLQFLAFNSKNRLFQSCVFVALPVVF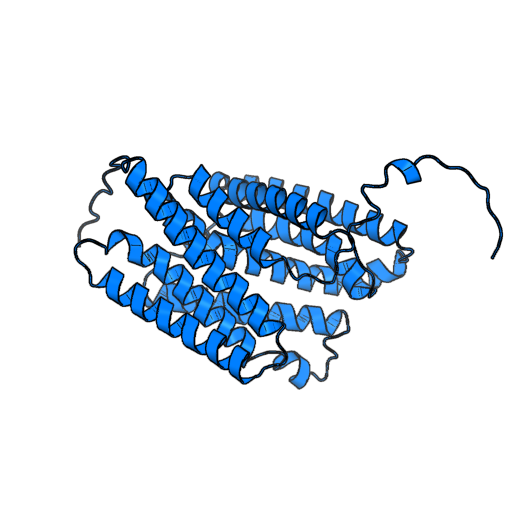TLTTVLLYRSRNLNAYWQAYFSYTTTAIAITLMWLLDDLLVNWLGLDSKKPAGMALEKVTDAVILISTVILLSKLFRISLGSIYLKRGKLKLGLIFGILGFAVMATFGVLQARSLGISFERIREWTPWLLIFCLANGFMEELIARGLFLKKFQPFLGTFLSNLVTAIVFSIAHVGVTYSSDLLTFLVVLFVFALLAGFVMQKTDALWGSALFHAGADILIMIGIFAGVKTLGQLLNWTDLVCPRLLRRC

Foldseek 3Di:
DDDDPPDLPPDDPVQLVVLLVVLLVLLLLLLQQQLVLVPDPDPVSVVCSLPVQLVVLVVVLVCQCPDPVRVLQNLQSVLSNLLSPLSSVLVVCQCVVCVVVVHDCLALQNVLVRLLVSLCSSVVSVVVSCVVVVNDLLLLQNDCFLVVLLCVLLVVLLVVLLVLLVVQCVVVVHDPVNCVVSVVSLLSNLLSCLLSCLSSLCSSHQSSCCSSNNNQSSLLSSLSSQLVSCQPDPQAPDSVVSSVVSSVLSSVLSVSCVVRSHNRSSSSSRSSNSSNRVSCSNVVHHGYDVVPCPVVVDDDDDDDDD

Secondary structure (DSSP, 8-state):
------------HHHHHHHHHHHHHHHHHHHHHHHHHHT-S-HHHHHHHHHHHHHHHHHHHHHHHH-TTTGGGHHHHHHHHHHHHHHHHHHHTTTHHHHHTT--TTSHHHHHHHHHHHHHHHHHHHHHHHHHTT--GGGGT-S-SSHHHHHHHHHHHHHHHHHHHHHHHHHTT--HHHHHHHHHHHHHHHHHHHHHHHIIIIITTHHHHHHHHHHHHHHHHHHHHHHHTTTT-SSBS-HHHHHHHHHHHHHHHHHHHHHHTSSHHHHHHHHHHHHHHHHHHHHT--BSSSTT-TTTTS--------

Solvent-accessible surface area (backbone atoms only — not comparable to full-atom values): 15703 Å² total; per-residue (Å²): 134,83,86,73,76,81,74,84,69,79,68,54,71,70,60,29,51,50,52,50,51,53,54,37,51,52,44,37,56,53,47,38,49,49,46,53,27,76,73,44,90,47,66,66,59,30,50,50,49,52,50,46,50,26,50,54,32,42,52,51,19,52,53,22,57,73,31,89,89,44,34,87,53,17,65,42,33,45,30,53,19,48,50,33,45,24,52,32,49,37,67,74,52,55,60,51,68,36,57,74,71,71,46,52,65,90,39,58,64,19,42,18,50,44,37,39,50,43,29,50,51,34,52,51,43,50,51,50,52,27,56,76,70,69,46,57,50,61,61,33,24,61,45,67,55,44,44,70,62,20,46,53,54,6,52,53,39,16,54,53,29,34,50,51,16,52,54,51,36,46,76,73,69,50,51,69,67,56,53,58,71,41,41,69,33,49,52,49,24,19,50,29,43,16,41,40,50,41,40,66,55,37,19,45,39,38,62,52,34,26,89,61,49,34,71,66,52,20,33,49,43,40,14,51,36,57,27,60,45,52,73,81,63,80,53,47,70,35,61,67,63,50,38,53,54,44,30,53,49,36,41,50,36,44,47,49,23,66,76,19,49,14,43,67,17,29,14,39,22,38,19,11,50,40,38,41,46,47,56,26,57,71,68,75,41,67,27,64,67,66,86,77,46,74,70,74,79,55,85,72,94,80,82,83,89,133

pLDDT: mean 88.89, std 18.37, range [21.45, 98.75]